Protein AF-A0A1S2NCS5-F1 (afdb_monomer_lite)

pLDDT: mean 89.39, std 10.87, range [39.94, 98.5]

Secondary structure (DSSP, 8-state):
---SEEEEEE--SSSEEEEEE-SS---TTTTHHHHS----SSEEEEEEESSSSTTTTSHHHHHHHHHHHHHHHT-SEEEEEEETHHHHHHHHHGGG-TTEEEEEEES--S-S--TT-HHHHHTT--S-S-S--THHHHHH--SEEEEEEETT-SSSHHHHHHHHHTTTT-TTEEEEEESS-S-GGGTS-HHHHHHHHHHHSS--HHHHGGGBPPHHHHHHHHHHHHHHHHHTT---S-------GGG---HHHHHHHHHHHHHTT-HHHHHHHHHHHHHTTGGG-HHHHHHHHHHHHHTT-HHHHHHHHHHHHHHSTT-HHHHHHHHHHHT-

Foldseek 3Di:
DPDFKDKDKDADQALEEEEEEEQAQDDPVVCVLVVVLCLDRHIYMYIHGNHRQLCPVPVVVVLVSVVVSCVVRVHQAYEQEYAASSLSVQLQCQLVDLRYAAYYYQLYDQFQLPPPAPSCVRNVPDNPPDGDGSVVSQLRHPHQYEYEAELQELNSLNVLQVVVVCPPVHPRYDYFYFPDYSPVCVQQNPSVQSNVCVVPVDGDCVSRVVGGDDVVSSLLSNLLNQLVCVLVPHHDPRDNDDDDLVRDLRLSSLQSVLSVCVVVVVLVSSLVSLVSSVVSPCLLPLVSLQVNLVSCVVVVVLVSSLVSLVSSCVSVPPPPVSVVVNVVSVVD

Structure (mmCIF, N/CA/C/O backbone):
data_AF-A0A1S2NCS5-F1
#
_entry.id   AF-A0A1S2NCS5-F1
#
loop_
_atom_site.group_PDB
_atom_site.id
_atom_site.type_symbol
_atom_site.label_atom_id
_atom_site.label_alt_id
_atom_site.label_comp_id
_atom_site.label_asym_id
_atom_site.label_entity_id
_atom_site.label_seq_id
_atom_site.pdbx_PDB_ins_code
_atom_site.Cartn_x
_atom_site.Cartn_y
_atom_site.Cartn_z
_atom_site.occupancy
_atom_site.B_iso_or_equiv
_atom_site.auth_seq_id
_atom_site.auth_comp_id
_atom_site.auth_asym_id
_atom_site.auth_atom_id
_atom_site.pdbx_PDB_model_num
ATOM 1 N N . MET A 1 1 ? -30.720 14.493 -0.458 1.00 55.84 1 MET A N 1
ATOM 2 C CA . MET A 1 1 ? -29.248 14.367 -0.346 1.00 55.84 1 MET A CA 1
ATOM 3 C C . MET A 1 1 ? -28.869 12.940 -0.695 1.00 55.84 1 MET A C 1
ATOM 5 O O . MET A 1 1 ? -29.539 12.039 -0.210 1.00 55.84 1 MET A O 1
ATOM 9 N N . LYS A 1 2 ? -27.869 12.719 -1.558 1.00 68.94 2 LYS A N 1
ATOM 10 C CA . LYS A 1 2 ? -27.320 11.368 -1.760 1.00 68.94 2 LYS A CA 1
ATOM 11 C C . LYS A 1 2 ? -26.534 10.983 -0.506 1.00 68.94 2 LYS A C 1
ATOM 13 O O . LYS A 1 2 ? -25.765 11.799 -0.008 1.00 68.94 2 LYS A O 1
ATOM 18 N N . THR A 1 3 ? -26.752 9.777 0.004 1.00 75.00 3 THR A N 1
ATOM 19 C CA . THR A 1 3 ? -26.003 9.244 1.143 1.00 75.00 3 THR A CA 1
ATOM 20 C C . THR A 1 3 ? -24.525 9.131 0.768 1.00 75.00 3 THR A C 1
ATOM 22 O O . THR A 1 3 ? -24.202 8.475 -0.219 1.00 75.00 3 THR A O 1
ATOM 25 N N . LYS A 1 4 ? -23.638 9.776 1.534 1.00 82.75 4 LYS A N 1
ATOM 26 C CA . LYS A 1 4 ? -22.186 9.753 1.283 1.00 82.75 4 LYS A CA 1
ATOM 27 C C . LYS A 1 4 ? -21.482 8.513 1.838 1.00 82.75 4 LYS A C 1
ATOM 29 O O . LYS A 1 4 ? -20.351 8.244 1.459 1.00 82.75 4 LYS A O 1
ATOM 34 N N . ILE A 1 5 ? -22.129 7.773 2.739 1.00 87.75 5 ILE A N 1
ATOM 35 C CA . ILE A 1 5 ? -21.548 6.614 3.422 1.00 87.75 5 ILE A CA 1
ATOM 36 C C . ILE A 1 5 ? -22.567 5.480 3.481 1.00 87.75 5 ILE A C 1
ATOM 38 O O . ILE A 1 5 ? -23.703 5.664 3.913 1.00 87.75 5 ILE A O 1
ATOM 42 N N . HIS A 1 6 ? -22.137 4.279 3.123 1.00 87.88 6 HIS A N 1
ATOM 43 C CA . HIS A 1 6 ? -22.823 3.049 3.480 1.00 87.88 6 HIS A CA 1
ATOM 44 C C . HIS A 1 6 ? -22.181 2.471 4.739 1.00 87.88 6 HIS A C 1
ATOM 46 O O . HIS A 1 6 ? -20.972 2.247 4.769 1.00 87.88 6 HIS A O 1
ATOM 52 N N . SER A 1 7 ? -22.981 2.206 5.769 1.00 88.75 7 SER A N 1
ATOM 53 C CA . SER A 1 7 ? -22.496 1.600 7.007 1.00 88.75 7 SER A CA 1
ATOM 54 C C . SER A 1 7 ? -23.308 0.372 7.404 1.00 88.75 7 SER A C 1
ATOM 56 O O . SER A 1 7 ? -24.463 0.201 7.005 1.00 88.75 7 SER A O 1
ATOM 58 N N . LEU A 1 8 ? -22.676 -0.520 8.164 1.00 90.56 8 LEU A N 1
ATOM 59 C CA . LEU A 1 8 ? -23.314 -1.700 8.737 1.00 90.56 8 LEU A CA 1
ATOM 60 C C . LEU A 1 8 ? -22.764 -1.941 10.142 1.00 90.56 8 LEU A C 1
ATOM 62 O O . LEU A 1 8 ? -21.624 -2.381 10.290 1.00 90.56 8 LEU A O 1
ATOM 66 N N . LEU A 1 9 ? -23.595 -1.688 11.152 1.00 93.06 9 LEU A N 1
ATOM 67 C CA . LEU A 1 9 ? -23.314 -2.033 12.543 1.00 93.06 9 LEU A CA 1
ATOM 68 C C . LEU A 1 9 ? -23.852 -3.436 12.854 1.00 93.06 9 LEU A C 1
ATOM 70 O O . LEU A 1 9 ? -24.989 -3.771 12.522 1.00 93.06 9 LEU A O 1
ATOM 74 N N . ARG A 1 10 ? -23.037 -4.252 13.518 1.00 92.56 10 ARG A N 1
ATOM 75 C CA . ARG A 1 10 ? -23.405 -5.543 14.101 1.00 92.56 10 ARG A CA 1
ATOM 76 C C . ARG A 1 10 ? -23.020 -5.538 15.579 1.00 92.56 10 ARG A C 1
ATOM 78 O O . ARG A 1 10 ? -21.849 -5.775 15.884 1.00 92.56 10 ARG A O 1
ATOM 85 N N . PRO A 1 11 ? -23.970 -5.240 16.475 1.00 93.12 11 PRO A N 1
ATOM 86 C CA . PRO A 1 11 ? -23.726 -5.283 17.908 1.00 93.12 11 PRO A CA 1
ATOM 87 C C . PRO A 1 11 ? -23.406 -6.702 18.385 1.00 93.12 11 PRO A C 1
ATOM 89 O O . PRO A 1 11 ? -23.889 -7.689 17.827 1.00 93.12 11 PRO A O 1
ATOM 92 N N . CYS A 1 12 ? -22.606 -6.786 19.436 1.00 92.56 12 CYS A N 1
ATOM 93 C CA . CYS A 1 12 ? -22.272 -7.994 20.176 1.00 92.56 12 CYS A CA 1
ATOM 94 C C . CYS A 1 12 ? -22.143 -7.613 21.657 1.00 92.56 12 CYS A C 1
ATOM 96 O O . CYS A 1 12 ? -21.760 -6.483 21.958 1.00 92.56 12 CYS A O 1
ATOM 98 N N . GLU A 1 13 ? -22.435 -8.538 22.572 1.00 92.88 13 GLU A N 1
ATOM 99 C CA . GLU A 1 13 ? -22.157 -8.363 24.003 1.00 92.88 13 GLU A CA 1
ATOM 100 C C . GLU A 1 13 ? -20.641 -8.434 24.243 1.00 92.88 13 GLU A C 1
ATOM 102 O O . GLU A 1 13 ? -20.078 -9.469 24.589 1.00 92.88 13 GLU A O 1
ATOM 107 N N . SER A 1 14 ? -19.961 -7.327 23.968 1.00 94.50 14 SER A N 1
ATOM 108 C CA . SER A 1 14 ? -18.521 -7.161 24.116 1.00 94.50 14 SER A CA 1
ATOM 109 C C . SER A 1 14 ? -18.219 -5.713 24.468 1.00 94.50 14 SER A C 1
ATOM 111 O O . SER A 1 14 ? -18.915 -4.800 24.029 1.00 94.50 14 SER A O 1
ATOM 113 N N . ASP A 1 15 ? -17.150 -5.498 25.230 1.00 97.00 15 ASP A N 1
ATOM 114 C CA . ASP A 1 15 ? -16.648 -4.165 25.552 1.00 97.00 15 ASP A CA 1
ATOM 115 C C . ASP A 1 15 ? -15.866 -3.522 24.395 1.00 97.00 15 ASP A C 1
ATOM 117 O O . ASP A 1 15 ? -15.360 -2.412 24.547 1.00 97.00 15 ASP A O 1
ATOM 121 N N . THR A 1 16 ? -15.739 -4.211 23.258 1.00 97.94 16 THR A N 1
ATOM 122 C CA . THR A 1 16 ? -14.907 -3.781 22.137 1.00 97.94 16 THR A CA 1
ATOM 123 C C . THR A 1 16 ? -15.731 -3.566 20.869 1.00 97.94 16 THR A C 1
ATOM 125 O O . THR A 1 16 ? -16.502 -4.435 20.450 1.00 97.94 16 THR A O 1
ATOM 128 N N . LEU A 1 17 ? -15.520 -2.420 20.221 1.00 97.88 17 LEU A N 1
ATOM 129 C CA . LEU A 1 17 ? -15.998 -2.103 18.880 1.00 97.88 17 LEU A CA 1
ATOM 130 C C . LEU A 1 17 ? -14.829 -2.180 17.894 1.00 97.88 17 LEU A C 1
ATOM 132 O O . LEU A 1 17 ? -13.810 -1.518 18.065 1.00 97.88 17 LEU A O 1
ATOM 136 N N . VAL A 1 18 ? -14.995 -2.963 16.832 1.00 97.12 18 VAL A N 1
ATOM 137 C CA . VAL A 1 18 ? -14.064 -3.016 15.704 1.00 97.12 18 VAL A CA 1
ATOM 138 C C . VAL A 1 18 ? -14.671 -2.260 14.530 1.00 97.12 18 VAL A C 1
ATOM 140 O O . VAL A 1 18 ? -15.694 -2.668 13.974 1.00 97.12 18 VAL A O 1
ATOM 143 N N . VAL A 1 19 ? -14.032 -1.161 14.144 1.00 96.75 19 VAL A N 1
ATOM 144 C CA . VAL A 1 19 ? -14.396 -0.361 12.976 1.00 96.75 19 VAL A CA 1
ATOM 145 C C . VAL A 1 19 ? -13.530 -0.785 11.800 1.00 96.75 19 VAL A C 1
ATOM 147 O O . VAL A 1 19 ? -12.306 -0.746 11.875 1.00 96.75 19 VAL A O 1
ATOM 150 N N . ILE A 1 20 ? -14.172 -1.174 10.703 1.00 94.62 20 ILE A N 1
ATOM 151 C CA . ILE A 1 20 ? -13.504 -1.583 9.471 1.00 94.62 20 ILE A CA 1
ATOM 152 C C . ILE A 1 20 ? -13.805 -0.556 8.384 1.00 94.62 20 ILE A C 1
ATOM 154 O O . ILE A 1 20 ? -14.965 -0.343 8.022 1.00 94.62 20 ILE A O 1
ATOM 158 N N . LEU A 1 21 ? -12.753 0.053 7.849 1.00 94.94 21 LEU A N 1
ATOM 159 C CA . LEU A 1 21 ? -12.819 1.063 6.800 1.00 94.94 21 LEU A CA 1
ATOM 160 C C . LEU A 1 21 ? -12.497 0.426 5.446 1.00 94.94 21 LEU A C 1
ATOM 162 O O . LEU A 1 21 ? -11.452 -0.206 5.262 1.00 94.94 21 LEU A O 1
ATOM 166 N N . ALA A 1 22 ? -13.415 0.568 4.492 1.00 91.81 22 ALA A N 1
ATOM 167 C CA . ALA A 1 22 ? -13.291 -0.030 3.170 1.00 91.81 22 ALA A CA 1
ATOM 168 C C . ALA A 1 22 ? -12.121 0.570 2.348 1.00 91.81 22 ALA A C 1
ATOM 170 O O . ALA A 1 22 ? -11.865 1.777 2.415 1.00 91.81 22 ALA A O 1
ATOM 171 N N . PRO A 1 23 ? -11.431 -0.246 1.526 1.00 87.50 23 PRO A N 1
ATOM 172 C CA . PRO A 1 23 ? -10.308 0.193 0.690 1.00 87.50 23 PRO A CA 1
ATOM 173 C C . PRO A 1 23 ? -10.733 0.947 -0.579 1.00 87.50 23 PRO A C 1
ATOM 175 O O . PRO A 1 23 ? -9.903 1.576 -1.226 1.00 87.50 23 PRO A O 1
ATOM 178 N N . MET A 1 24 ? -12.005 0.864 -0.965 1.00 83.19 24 MET A N 1
ATOM 179 C CA . MET A 1 24 ? -12.600 1.550 -2.116 1.00 83.19 24 MET A CA 1
ATOM 180 C C . MET A 1 24 ? -14.125 1.512 -1.991 1.00 83.19 24 MET A C 1
ATOM 182 O O . MET A 1 24 ? -14.642 0.718 -1.201 1.00 83.19 24 MET A O 1
ATOM 186 N N . ASN A 1 25 ? -14.838 2.304 -2.800 1.00 78.62 25 ASN A N 1
ATOM 187 C CA . ASN A 1 25 ? -16.284 2.146 -2.940 1.00 78.62 25 ASN A CA 1
ATOM 188 C C . ASN A 1 25 ? -16.596 0.768 -3.548 1.00 78.62 25 ASN A C 1
ATOM 190 O O . ASN A 1 25 ? -16.503 0.560 -4.759 1.00 78.62 25 ASN A O 1
ATOM 194 N N . LEU A 1 26 ? -16.951 -0.180 -2.684 1.00 74.06 26 LEU A N 1
ATOM 195 C CA . LEU A 1 26 ? -17.415 -1.501 -3.084 1.00 74.06 26 LEU A CA 1
ATOM 196 C C . LEU A 1 26 ? -18.948 -1.518 -3.114 1.00 74.06 26 LEU A C 1
ATOM 198 O O . LEU A 1 26 ? -19.583 -1.043 -2.167 1.00 74.06 26 LEU A O 1
ATOM 202 N N . PRO A 1 27 ? -19.582 -2.127 -4.133 1.00 70.00 27 PRO A N 1
ATOM 203 C CA . PRO A 1 27 ? -21.004 -2.435 -4.076 1.00 70.00 27 PRO A CA 1
ATOM 204 C C . PRO A 1 27 ? -21.337 -3.166 -2.773 1.00 70.00 27 PRO A C 1
ATOM 206 O O . PRO A 1 27 ? -20.584 -4.033 -2.329 1.00 70.00 27 PRO A O 1
ATOM 209 N N . ALA A 1 28 ? -22.496 -2.885 -2.172 1.00 60.59 28 ALA A N 1
ATOM 210 C CA . ALA A 1 28 ? -22.886 -3.514 -0.906 1.00 60.59 28 ALA A CA 1
ATOM 211 C C . ALA A 1 28 ? -22.876 -5.061 -0.961 1.00 60.59 28 ALA A C 1
ATOM 213 O O . ALA A 1 28 ? -22.678 -5.720 0.061 1.00 60.59 28 ALA A O 1
ATOM 214 N N . SER A 1 29 ? -23.065 -5.636 -2.155 1.00 63.84 29 SER A N 1
ATOM 215 C CA . SER A 1 29 ? -22.982 -7.071 -2.455 1.00 63.84 29 SER A CA 1
ATOM 216 C C . SER A 1 29 ? -21.557 -7.630 -2.551 1.00 63.84 29 SER A C 1
ATOM 218 O O . SER A 1 29 ? -21.406 -8.843 -2.469 1.00 63.84 29 SER A O 1
ATOM 220 N N . GLN A 1 30 ? -20.534 -6.780 -2.696 1.00 67.62 30 GLN A N 1
ATOM 221 C CA . GLN A 1 30 ? -19.100 -7.119 -2.754 1.00 67.62 30 GLN A CA 1
ATOM 222 C C . GLN A 1 30 ? -18.352 -6.845 -1.438 1.00 67.62 30 GLN A C 1
ATOM 224 O O . GLN A 1 30 ? -17.188 -7.201 -1.282 1.00 67.62 30 GLN A O 1
ATOM 229 N N . LEU A 1 31 ? -19.067 -6.362 -0.420 1.00 63.69 31 LEU A N 1
ATOM 230 C CA . LEU A 1 31 ? -18.620 -6.391 0.970 1.00 63.69 31 LEU A CA 1
ATOM 231 C C . LEU A 1 31 ? -18.605 -7.784 1.677 1.00 63.69 31 LEU A C 1
ATOM 233 O O . LEU A 1 31 ? -18.279 -7.782 2.862 1.00 63.69 31 LEU A O 1
ATOM 237 N N . PRO A 1 32 ? -18.926 -8.976 1.100 1.00 51.88 32 PRO A N 1
ATOM 238 C CA . PRO A 1 32 ? -18.958 -10.251 1.826 1.00 51.88 32 PRO A CA 1
ATOM 239 C C . PRO A 1 32 ? -17.672 -10.615 2.561 1.00 51.88 32 PRO A C 1
ATOM 241 O O . PRO A 1 32 ? -17.758 -11.129 3.673 1.00 51.88 32 PRO A O 1
ATOM 244 N N . HIS A 1 33 ? -16.505 -10.287 1.997 1.00 53.53 33 HIS A N 1
ATOM 245 C CA . HIS A 1 33 ? -15.210 -10.503 2.655 1.00 53.53 33 HIS A CA 1
ATOM 246 C C . HIS A 1 33 ? -15.084 -9.722 3.975 1.00 53.53 33 HIS A C 1
ATOM 248 O O . HIS A 1 33 ? -14.400 -10.176 4.883 1.00 53.53 33 HIS A O 1
ATOM 254 N N . TYR A 1 34 ? -15.823 -8.615 4.111 1.00 58.44 34 TYR A N 1
ATOM 255 C CA . TYR A 1 34 ? -15.960 -7.819 5.334 1.00 58.44 34 TYR A CA 1
ATOM 256 C C . TYR A 1 34 ? -17.240 -8.131 6.136 1.00 58.44 34 TYR A C 1
ATOM 258 O O . TYR A 1 34 ? -17.344 -7.788 7.313 1.00 58.44 34 TYR A O 1
ATOM 266 N N . ARG A 1 35 ? -18.240 -8.790 5.529 1.00 57.91 35 ARG A N 1
ATOM 267 C CA . ARG A 1 35 ? -19.469 -9.238 6.217 1.00 57.91 35 ARG A CA 1
ATOM 268 C C . ARG A 1 35 ? -19.269 -10.550 6.971 1.00 57.91 35 ARG A C 1
ATOM 270 O O . ARG A 1 35 ? -19.890 -10.725 8.017 1.00 57.91 35 ARG A O 1
ATOM 277 N N . ASN A 1 36 ? -18.464 -11.463 6.430 1.00 55.16 36 ASN A N 1
ATOM 278 C CA . ASN A 1 36 ? -18.263 -12.815 6.961 1.00 55.16 36 ASN A CA 1
ATOM 279 C C . ASN A 1 36 ? -16.884 -13.016 7.584 1.00 55.16 36 ASN A C 1
ATOM 281 O O . ASN A 1 36 ? -16.624 -14.080 8.129 1.00 55.16 36 ASN A O 1
ATOM 285 N N . SER A 1 37 ? -16.019 -12.002 7.556 1.00 55.47 37 SER A N 1
ATOM 286 C CA . SER A 1 37 ? -14.813 -12.000 8.367 1.00 55.47 37 SER A CA 1
ATOM 287 C C . SER A 1 37 ? -15.192 -12.129 9.841 1.00 55.47 37 SER A C 1
ATOM 289 O O . SER A 1 37 ? -15.793 -11.224 10.441 1.00 55.47 37 SER A O 1
ATOM 291 N N . GLU A 1 38 ? -14.874 -13.293 10.391 1.00 71.56 38 GLU A N 1
ATOM 292 C CA . GLU A 1 38 ? -15.193 -13.777 11.727 1.00 71.56 38 GLU A CA 1
ATOM 293 C C . GLU A 1 38 ? -14.431 -13.010 12.807 1.00 71.56 38 GLU A C 1
ATOM 295 O O . GLU A 1 38 ? -13.788 -13.617 13.649 1.00 71.56 38 GLU A O 1
ATOM 300 N N . VAL A 1 39 ? -14.447 -11.673 12.808 1.00 79.62 39 VAL A N 1
ATOM 301 C CA . VAL A 1 39 ? -14.036 -10.954 14.014 1.00 79.62 39 VAL A CA 1
ATOM 302 C C . VAL A 1 39 ? -15.002 -11.388 15.118 1.00 79.62 39 VAL A C 1
ATOM 304 O O . VAL A 1 39 ? -16.212 -11.132 15.007 1.00 79.62 39 VAL A O 1
ATOM 307 N N . ILE A 1 40 ? -14.475 -12.153 16.074 1.00 85.62 40 ILE A N 1
ATOM 308 C CA . ILE A 1 40 ? -15.219 -12.811 17.150 1.00 85.62 40 ILE A CA 1
ATOM 309 C C . ILE A 1 40 ? -15.187 -11.945 18.404 1.00 85.62 40 ILE A C 1
ATOM 311 O O . ILE A 1 40 ? -14.226 -11.216 18.636 1.00 85.62 40 ILE A O 1
ATOM 315 N N . ASN A 1 41 ? -16.226 -12.062 19.234 1.00 90.50 41 ASN A N 1
ATOM 316 C CA . ASN A 1 41 ? -16.301 -11.422 20.551 1.00 90.50 41 ASN A CA 1
ATOM 317 C C . ASN A 1 41 ? -16.112 -9.893 20.523 1.00 90.50 41 ASN A C 1
ATOM 319 O O . ASN A 1 41 ? -15.540 -9.323 21.448 1.00 90.50 41 ASN A O 1
ATOM 323 N N . ALA A 1 42 ? -16.584 -9.225 19.469 1.00 94.38 42 ALA A N 1
ATOM 324 C CA . ALA A 1 42 ? -16.576 -7.771 19.357 1.00 94.38 42 ALA A CA 1
ATOM 325 C C . ALA A 1 42 ? -17.786 -7.278 18.561 1.00 94.38 42 ALA A C 1
ATOM 327 O O . ALA A 1 42 ? -18.244 -7.940 17.621 1.00 94.38 42 ALA A O 1
ATOM 328 N N . SER A 1 43 ? -18.282 -6.095 18.921 1.00 95.94 43 SER A N 1
ATOM 329 C CA . SER A 1 43 ? -19.193 -5.338 18.064 1.00 95.94 43 SER A CA 1
ATOM 330 C C . SER A 1 43 ? -18.446 -4.883 16.813 1.00 95.94 43 SER A C 1
ATOM 332 O O . SER A 1 43 ? -17.238 -4.653 16.856 1.00 95.94 43 SER A O 1
ATOM 334 N N . LYS A 1 44 ? -19.137 -4.764 15.676 1.00 94.19 44 LYS A N 1
ATOM 335 C CA . LYS A 1 44 ? -18.488 -4.471 14.387 1.00 94.19 44 LYS A CA 1
ATOM 336 C C . LYS A 1 44 ? -19.196 -3.364 13.644 1.00 94.19 44 LYS A C 1
ATOM 338 O O . LYS A 1 44 ? -20.398 -3.465 13.426 1.00 94.19 44 LYS A O 1
ATOM 343 N N . LEU A 1 45 ? -18.449 -2.372 13.182 1.00 94.50 45 LEU A N 1
ATOM 344 C CA . LEU A 1 45 ? -18.947 -1.315 12.315 1.00 94.50 45 LEU A CA 1
ATOM 345 C C . LEU A 1 45 ? -18.154 -1.324 11.011 1.00 94.50 45 LEU A C 1
ATOM 347 O O . LEU A 1 45 ? -16.967 -1.025 10.995 1.00 94.50 45 LEU A O 1
ATOM 351 N N . LEU A 1 46 ? -18.814 -1.652 9.906 1.00 93.06 46 LEU A N 1
ATOM 352 C CA . LEU A 1 46 ? -18.244 -1.488 8.572 1.00 93.06 46 LEU A CA 1
ATOM 353 C C . LEU A 1 46 ? -18.647 -0.122 8.023 1.00 93.06 46 LEU A C 1
ATOM 355 O O . LEU A 1 46 ? -19.835 0.202 8.031 1.00 93.06 46 LEU A O 1
ATOM 359 N N . ILE A 1 47 ? -17.681 0.636 7.512 1.00 93.75 47 ILE A N 1
ATOM 360 C CA . ILE A 1 47 ? -17.890 1.943 6.884 1.00 93.75 47 ILE A CA 1
ATOM 361 C C . ILE A 1 47 ? -17.320 1.899 5.464 1.00 93.75 47 ILE A C 1
ATOM 363 O O . ILE A 1 47 ? -16.153 1.570 5.251 1.00 93.75 47 ILE A O 1
ATOM 367 N N . ASN A 1 48 ? -18.160 2.231 4.488 1.00 92.31 48 ASN A N 1
ATOM 368 C CA . ASN A 1 48 ? -17.828 2.244 3.070 1.00 92.31 48 ASN A CA 1
ATOM 369 C C . ASN A 1 48 ? -18.256 3.587 2.454 1.00 92.31 48 ASN A C 1
ATOM 371 O O . ASN A 1 48 ? -19.462 3.848 2.366 1.00 92.31 48 ASN A O 1
ATOM 375 N N . PRO A 1 49 ? -17.316 4.457 2.056 1.00 90.56 49 PRO A N 1
ATOM 376 C CA . PRO A 1 49 ? -17.656 5.751 1.486 1.00 90.56 49 PRO A CA 1
ATOM 377 C C . PRO A 1 49 ? -18.222 5.580 0.070 1.00 90.56 49 PRO A C 1
ATOM 379 O O . PRO A 1 49 ? -17.837 4.685 -0.682 1.00 90.56 49 PRO A O 1
ATOM 382 N N . ALA A 1 50 ? -19.147 6.457 -0.313 1.00 87.50 50 ALA A N 1
ATOM 383 C CA . ALA A 1 50 ? -19.748 6.460 -1.646 1.00 87.50 50 ALA A CA 1
ATOM 384 C C . ALA A 1 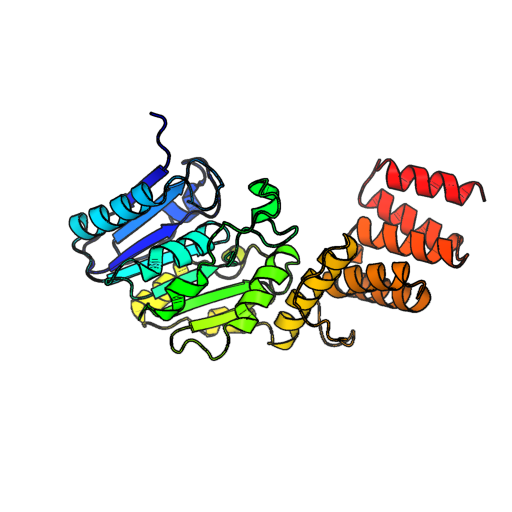50 ? -18.760 6.926 -2.730 1.00 87.50 50 ALA A C 1
ATOM 386 O O . ALA A 1 50 ? -18.928 6.598 -3.905 1.00 87.50 50 ALA A O 1
ATOM 387 N N . ASN A 1 51 ? -17.724 7.669 -2.338 1.00 85.38 51 ASN A N 1
ATOM 388 C CA . ASN A 1 51 ? -16.688 8.188 -3.217 1.00 85.38 51 ASN A CA 1
ATOM 389 C C . ASN A 1 51 ? -15.325 7.626 -2.801 1.00 85.38 51 ASN A C 1
ATOM 391 O O . ASN A 1 51 ? -15.059 7.406 -1.622 1.00 85.38 51 ASN A O 1
ATOM 395 N N . SER A 1 52 ? -14.438 7.422 -3.771 1.00 84.25 52 SER A N 1
ATOM 396 C CA . SER A 1 52 ? -13.074 6.944 -3.518 1.00 84.25 52 SER A CA 1
ATOM 397 C C . SER A 1 52 ? -12.101 8.115 -3.333 1.00 84.25 52 SER A C 1
ATOM 399 O O . SER A 1 52 ? -11.113 8.240 -4.050 1.00 84.25 52 SER A O 1
ATOM 401 N N . ASN A 1 53 ? -12.428 9.012 -2.407 1.00 86.94 53 ASN A N 1
ATOM 402 C CA . ASN A 1 53 ? -11.696 10.248 -2.117 1.00 86.94 53 ASN A CA 1
ATOM 403 C C . ASN A 1 53 ? -11.048 10.227 -0.724 1.00 86.94 53 ASN A C 1
ATOM 405 O O . ASN A 1 53 ? -10.897 11.276 -0.101 1.00 86.94 53 ASN A O 1
ATOM 409 N N . PHE A 1 54 ? -10.716 9.036 -0.216 1.00 90.00 54 PHE A N 1
ATOM 410 C CA . PHE A 1 54 ? -10.003 8.884 1.052 1.00 90.00 54 PHE A CA 1
ATOM 411 C C . PHE A 1 54 ? -10.739 9.505 2.247 1.00 90.00 54 PHE A C 1
ATOM 413 O O . PHE A 1 54 ? -10.117 10.031 3.159 1.00 90.00 54 PHE A O 1
ATOM 420 N N . TYR A 1 55 ? -12.073 9.395 2.258 1.00 91.50 55 TYR A N 1
ATOM 421 C CA . TYR A 1 55 ? -12.957 9.859 3.336 1.00 91.50 55 TYR A CA 1
ATOM 422 C C . TYR A 1 55 ? -13.014 11.385 3.539 1.00 91.50 55 TYR A C 1
ATOM 424 O O . TYR A 1 55 ? -13.720 11.848 4.435 1.00 91.50 55 TYR A O 1
ATOM 432 N N . LEU A 1 56 ? -12.340 12.178 2.698 1.00 88.75 56 LEU A N 1
ATOM 433 C CA . LEU A 1 56 ? -12.199 13.623 2.906 1.00 88.75 56 LEU A CA 1
ATOM 434 C C . LEU A 1 56 ? -13.523 14.403 2.847 1.00 88.75 56 LEU A C 1
ATOM 436 O O . LEU A 1 56 ? -13.678 15.404 3.540 1.00 88.75 56 LEU A O 1
ATOM 440 N N . ASP A 1 57 ? -14.494 13.978 2.033 1.00 89.25 57 ASP A N 1
ATOM 441 C CA . ASP A 1 57 ? -15.802 14.656 1.918 1.00 89.25 57 ASP A CA 1
ATOM 442 C C . ASP A 1 57 ? -16.856 14.146 2.913 1.00 89.25 57 ASP A C 1
ATOM 444 O O . ASP A 1 57 ? -18.000 14.629 2.897 1.00 89.25 57 ASP A O 1
ATOM 448 N N . CYS A 1 58 ? -16.491 13.167 3.744 1.00 91.69 58 CYS A N 1
ATOM 449 C CA . CYS A 1 58 ? -17.397 12.488 4.660 1.00 91.69 58 CYS A CA 1
ATOM 450 C C . CYS A 1 58 ? -16.818 12.302 6.074 1.00 91.69 58 CYS A C 1
ATOM 452 O O . CYS A 1 58 ? -17.303 11.459 6.827 1.00 91.69 58 CYS A O 1
ATOM 454 N N . GLU A 1 59 ? -15.778 13.056 6.446 1.00 93.19 59 GLU A N 1
ATOM 455 C CA . GLU A 1 59 ? -15.127 12.938 7.757 1.00 93.19 59 GLU A CA 1
ATOM 456 C C . GLU A 1 59 ? -16.105 13.069 8.929 1.00 93.19 59 GLU A C 1
ATOM 458 O O . GLU A 1 59 ? -16.078 12.254 9.850 1.00 93.19 59 GLU A O 1
ATOM 463 N N . ALA A 1 60 ? -16.953 14.101 8.914 1.00 94.44 60 ALA A N 1
ATOM 464 C CA . ALA A 1 60 ? -17.881 14.374 10.008 1.00 94.44 60 ALA A CA 1
ATOM 465 C C . ALA A 1 60 ? -18.896 13.234 10.164 1.00 94.44 60 ALA A C 1
ATOM 467 O O . ALA A 1 60 ? -19.168 12.785 11.274 1.00 94.44 60 ALA A O 1
ATOM 468 N N . GLU A 1 61 ? -19.407 12.723 9.044 1.00 95.62 61 GLU A N 1
ATOM 469 C CA . GLU A 1 61 ? -20.341 11.606 9.019 1.00 95.62 61 GLU A CA 1
ATOM 470 C C . GLU A 1 61 ? -19.687 10.296 9.500 1.00 95.62 61 GLU A C 1
ATOM 472 O O . GLU A 1 61 ? -20.335 9.519 10.201 1.00 95.62 61 GLU A O 1
ATOM 477 N N . VAL A 1 62 ? -18.406 10.048 9.181 1.00 96.00 62 VAL A N 1
ATOM 478 C CA . VAL A 1 62 ? -17.657 8.899 9.729 1.00 96.00 62 VAL A CA 1
ATOM 479 C C . VAL A 1 62 ? -17.503 9.024 11.243 1.00 96.00 62 VAL A C 1
ATOM 481 O O . VAL A 1 62 ? -17.771 8.055 11.954 1.00 96.00 62 VAL A O 1
ATOM 484 N N . LYS A 1 63 ? -17.107 10.203 11.743 1.00 97.38 63 LYS A N 1
ATOM 485 C CA . LYS A 1 63 ? -16.912 10.431 13.183 1.00 97.38 63 LYS A CA 1
ATOM 486 C C . LYS A 1 63 ? -18.204 10.197 13.957 1.00 97.38 63 LYS A C 1
ATOM 488 O O . LYS A 1 63 ? -18.214 9.417 14.905 1.00 97.38 63 LYS A O 1
ATOM 493 N N . GLU A 1 64 ? -19.302 10.778 13.480 1.00 97.50 64 GLU A N 1
ATOM 494 C CA . GLU A 1 64 ? -20.625 10.611 14.082 1.00 97.50 64 GLU A CA 1
ATOM 495 C C . GLU A 1 64 ? -21.070 9.141 14.106 1.00 97.50 64 GLU A C 1
ATOM 497 O O . GLU A 1 64 ? -21.603 8.664 15.109 1.00 97.50 64 GLU A O 1
ATOM 502 N N . LEU A 1 65 ? -20.812 8.387 13.031 1.00 97.69 65 LEU A N 1
ATOM 503 C CA . LEU A 1 65 ? -21.122 6.957 12.975 1.00 97.69 65 LEU A CA 1
ATOM 504 C C . LEU A 1 65 ? -20.331 6.143 14.003 1.00 97.69 65 LEU A C 1
ATOM 506 O O . LEU A 1 65 ? -20.901 5.234 14.612 1.00 97.69 65 LEU A O 1
ATOM 510 N N . ILE A 1 66 ? -19.044 6.444 14.197 1.00 98.38 66 ILE A N 1
ATOM 511 C CA . ILE A 1 66 ? -18.208 5.771 15.200 1.00 98.38 66 ILE A CA 1
ATOM 512 C C . ILE A 1 66 ? -18.709 6.122 16.607 1.00 98.38 66 ILE A C 1
ATOM 514 O O . ILE A 1 66 ? -19.015 5.205 17.369 1.00 98.38 66 ILE A O 1
ATOM 518 N N . SER A 1 67 ? -18.900 7.409 16.920 1.00 98.44 67 SER A N 1
ATOM 519 C CA . SER A 1 67 ? -19.416 7.874 18.218 1.00 98.44 67 SER A CA 1
ATOM 520 C C . SER A 1 67 ? -20.773 7.258 18.558 1.00 98.44 67 SER A C 1
ATOM 522 O O . SER A 1 67 ? -20.948 6.667 19.624 1.00 98.44 67 SER A O 1
ATOM 524 N N . SER A 1 68 ? -21.730 7.318 17.629 1.00 98.12 68 SER A N 1
ATOM 525 C CA . SER A 1 68 ? -23.051 6.710 17.809 1.00 98.12 68 SER A CA 1
ATOM 526 C C . SER A 1 68 ? -22.959 5.194 18.014 1.00 98.12 68 SER A C 1
ATOM 528 O O . SER A 1 68 ? -23.687 4.629 18.830 1.00 98.12 68 SER A O 1
ATOM 530 N N . SER A 1 69 ? -22.046 4.517 17.314 1.00 98.12 69 SER A N 1
ATOM 531 C CA . SER A 1 69 ? -21.856 3.070 17.462 1.00 98.12 69 SER A CA 1
ATOM 532 C C . SER A 1 69 ? -21.230 2.694 18.804 1.00 98.12 69 SER A C 1
ATOM 534 O O . SER A 1 69 ? -21.637 1.686 19.382 1.00 98.12 69 SER A O 1
ATOM 536 N N . LEU A 1 70 ? -20.297 3.492 19.332 1.00 98.44 70 LEU A N 1
ATOM 537 C CA . LEU A 1 70 ? -19.754 3.312 20.684 1.00 98.44 70 LEU A CA 1
ATOM 538 C C . LEU A 1 70 ? -20.870 3.400 21.733 1.00 98.44 70 LEU A C 1
ATOM 540 O O . LEU A 1 70 ? -20.992 2.507 22.569 1.00 98.44 70 LEU A O 1
ATOM 544 N N . VAL A 1 71 ? -21.756 4.396 21.622 1.00 97.94 71 VAL A N 1
ATOM 545 C CA . VAL A 1 71 ? -22.914 4.551 22.522 1.00 97.94 71 VAL A CA 1
ATOM 546 C C . VAL A 1 71 ? -23.869 3.359 22.424 1.00 97.94 71 VAL A C 1
ATOM 548 O O . VAL A 1 71 ? -24.244 2.785 23.445 1.00 97.94 71 VAL A O 1
ATOM 551 N N . VAL A 1 72 ? -24.250 2.955 21.207 1.00 97.69 72 VAL A N 1
ATOM 552 C CA . VAL A 1 72 ? -25.188 1.839 20.978 1.00 97.69 72 VAL A CA 1
ATOM 553 C C . VAL A 1 72 ? -24.636 0.511 21.496 1.00 97.69 72 VAL A C 1
ATOM 555 O O . VAL A 1 72 ? -25.388 -0.305 22.023 1.00 97.69 72 VAL A O 1
ATOM 558 N N . THR A 1 73 ? -23.335 0.280 21.331 1.00 97.69 73 THR A N 1
ATOM 559 C CA . THR A 1 73 ? -22.685 -0.984 21.711 1.00 97.69 73 THR A CA 1
ATOM 560 C C . THR A 1 73 ? -22.175 -0.986 23.146 1.00 97.69 73 THR A C 1
ATOM 562 O O . THR A 1 73 ? -21.816 -2.045 23.648 1.00 97.69 73 THR A O 1
ATOM 565 N N . GLN A 1 74 ? -22.144 0.180 23.802 1.00 97.94 74 GLN A N 1
ATOM 566 C CA . GLN A 1 74 ? -21.509 0.393 25.106 1.00 97.94 74 GLN A CA 1
ATOM 567 C C . GLN A 1 74 ? -20.038 -0.058 25.140 1.00 97.94 74 GLN A C 1
ATOM 569 O O . GLN A 1 74 ? -19.503 -0.393 26.202 1.00 97.94 74 GLN A O 1
ATOM 574 N N . ALA A 1 75 ? -19.385 -0.083 23.976 1.00 98.12 75 ALA A N 1
ATOM 575 C CA . ALA A 1 75 ? -17.989 -0.458 23.866 1.00 98.12 75 ALA A CA 1
ATOM 576 C C . ALA A 1 75 ? -17.110 0.589 24.561 1.00 98.12 75 ALA A C 1
ATOM 578 O O . ALA A 1 75 ? -17.297 1.792 24.403 1.00 98.12 75 ALA A O 1
ATOM 579 N N . LYS A 1 76 ? -16.138 0.105 25.330 1.00 98.12 76 LYS A N 1
ATOM 580 C CA . LYS A 1 76 ? -15.129 0.897 26.046 1.00 98.12 76 LYS A CA 1
ATOM 581 C C . LYS A 1 76 ? -13.780 0.894 25.334 1.00 98.12 76 LYS A C 1
ATOM 583 O O . LYS A 1 76 ? -12.878 1.625 25.722 1.00 98.12 76 LYS A O 1
ATOM 588 N N . ARG A 1 77 ? -13.627 0.009 24.349 1.00 98.25 77 ARG A N 1
ATOM 589 C CA . ARG A 1 77 ? -12.418 -0.185 23.558 1.00 98.25 77 ARG A CA 1
ATOM 590 C C . ARG A 1 77 ? -12.773 -0.086 22.087 1.00 98.25 77 ARG A C 1
ATOM 592 O O . ARG A 1 77 ? -13.764 -0.667 21.641 1.00 98.25 77 ARG A O 1
ATOM 599 N N . LEU A 1 78 ? -11.929 0.593 21.333 1.00 98.50 78 LEU A N 1
ATOM 600 C CA . LEU A 1 78 ? -12.079 0.792 19.905 1.00 98.50 78 LEU A CA 1
ATOM 601 C C . LEU A 1 78 ? -10.835 0.275 19.182 1.00 98.50 78 LEU A C 1
ATOM 603 O O . LEU A 1 78 ? -9.705 0.628 19.511 1.00 98.50 78 LEU A O 1
ATOM 607 N N . ILE A 1 79 ? -11.050 -0.580 18.189 1.00 98.12 79 ILE A N 1
ATOM 608 C CA . ILE A 1 79 ? -10.021 -0.974 17.228 1.00 98.12 79 ILE A CA 1
ATOM 609 C C . ILE A 1 79 ? -10.463 -0.458 15.869 1.00 98.12 79 ILE A C 1
ATOM 611 O O . ILE A 1 79 ? -11.569 -0.777 15.432 1.00 98.12 79 ILE A O 1
ATOM 615 N N . ILE A 1 80 ? -9.611 0.305 15.187 1.00 98.06 80 ILE A N 1
ATOM 616 C CA . ILE A 1 80 ? -9.893 0.764 13.822 1.00 98.06 80 ILE A CA 1
ATOM 617 C C . ILE A 1 80 ? -8.924 0.098 12.860 1.00 98.06 80 ILE A C 1
ATOM 619 O O . ILE A 1 80 ? -7.715 0.065 13.090 1.00 98.06 80 ILE A O 1
ATOM 623 N N . CYS A 1 81 ? -9.448 -0.452 11.772 1.00 96.81 81 CYS A N 1
ATOM 624 C CA . CYS A 1 81 ? -8.624 -1.121 10.788 1.00 96.81 81 CYS A CA 1
ATOM 625 C C . CYS A 1 81 ? -9.078 -0.891 9.350 1.00 96.81 81 CYS A C 1
ATOM 627 O O . CYS A 1 81 ? -10.245 -0.618 9.067 1.00 96.81 81 CYS A O 1
ATOM 629 N N . GLY A 1 82 ? -8.137 -1.024 8.420 1.00 94.81 82 GLY A N 1
ATOM 630 C CA . GLY A 1 82 ? -8.418 -0.889 7.001 1.00 94.81 82 GLY A CA 1
ATOM 631 C C . GLY A 1 82 ? -7.209 -1.181 6.123 1.00 94.81 82 GLY A C 1
ATOM 632 O O . GLY A 1 82 ? -6.099 -1.426 6.593 1.00 94.81 82 GLY A O 1
ATOM 633 N N . SER A 1 83 ? -7.441 -1.169 4.813 1.00 93.00 83 SER A N 1
ATOM 634 C CA . SER A 1 83 ? -6.404 -1.372 3.801 1.00 93.00 83 SER A CA 1
ATOM 635 C C . SER A 1 83 ? -6.457 -0.269 2.755 1.00 93.00 83 SER A C 1
ATOM 637 O O . SER A 1 83 ? -7.544 0.226 2.458 1.00 93.00 83 SER A O 1
ATOM 639 N N . SER A 1 84 ? -5.311 0.128 2.203 1.00 92.81 84 SER A N 1
ATOM 640 C CA . SER A 1 84 ? -5.207 1.164 1.177 1.00 92.81 84 SER A CA 1
ATOM 641 C C . SER A 1 84 ? -5.885 2.461 1.644 1.00 92.81 84 SER A C 1
ATOM 643 O O . SER A 1 84 ? -5.558 2.986 2.711 1.00 92.81 84 SER A O 1
ATOM 645 N N . MET A 1 85 ? -6.909 2.932 0.929 1.00 93.31 85 MET A N 1
ATOM 646 C CA . MET A 1 85 ? -7.774 4.041 1.348 1.00 93.31 85 MET A CA 1
ATOM 647 C C . MET A 1 85 ? -8.367 3.860 2.756 1.00 93.31 85 MET A C 1
ATOM 649 O O . MET A 1 85 ? -8.428 4.807 3.534 1.00 93.31 85 MET A O 1
ATOM 653 N N . GLY A 1 86 ? -8.792 2.647 3.110 1.00 94.75 86 GLY A N 1
ATOM 654 C CA . GLY A 1 86 ? -9.295 2.326 4.445 1.00 94.75 86 GLY A CA 1
ATOM 655 C C . GLY A 1 86 ? -8.200 2.358 5.509 1.00 94.75 86 GLY A C 1
ATOM 656 O O . GLY A 1 86 ? -8.469 2.723 6.647 1.00 94.75 86 GLY A O 1
ATOM 657 N N . GLY A 1 87 ? -6.962 2.025 5.133 1.00 95.50 87 GLY A N 1
ATOM 658 C CA . GLY A 1 87 ? -5.792 2.167 6.000 1.00 95.50 87 GLY A CA 1
ATOM 659 C C . GLY A 1 87 ? -5.495 3.638 6.293 1.00 95.50 87 GLY A C 1
ATOM 660 O O . GLY A 1 87 ? -5.281 3.991 7.447 1.00 95.50 87 GLY A O 1
ATOM 661 N N . TYR A 1 88 ? -5.576 4.507 5.276 1.00 95.38 88 TYR A N 1
ATOM 662 C CA . TYR A 1 88 ? -5.526 5.965 5.467 1.00 95.38 88 TYR A CA 1
ATOM 663 C C . TYR A 1 88 ? -6.628 6.431 6.425 1.00 95.38 88 TYR A C 1
ATOM 665 O O . TYR A 1 88 ? -6.344 7.120 7.398 1.00 95.38 88 TYR A O 1
ATOM 673 N N . GLY A 1 89 ? -7.871 5.987 6.211 1.00 95.88 89 GLY A N 1
ATOM 674 C CA . GLY A 1 89 ? -8.980 6.306 7.109 1.00 95.88 89 GLY A CA 1
ATOM 675 C C . GLY A 1 89 ? -8.730 5.842 8.551 1.00 95.88 89 GLY A C 1
ATOM 676 O O . GLY A 1 89 ? -9.057 6.562 9.489 1.00 95.88 89 GLY A O 1
ATOM 677 N N . ALA A 1 90 ? -8.125 4.668 8.753 1.00 97.06 90 ALA A N 1
ATOM 678 C CA . ALA A 1 90 ? -7.830 4.167 10.093 1.00 97.06 90 ALA A CA 1
ATOM 679 C C . ALA A 1 90 ? -6.820 5.064 10.823 1.00 97.06 90 ALA A C 1
ATOM 681 O O . ALA A 1 90 ? -7.027 5.377 11.994 1.00 97.06 90 ALA A O 1
ATOM 682 N N . LEU A 1 91 ? -5.788 5.539 10.116 1.00 96.38 91 LEU A N 1
ATOM 683 C CA . LEU A 1 91 ? -4.829 6.510 10.653 1.00 96.38 91 LEU A CA 1
ATOM 684 C C . LEU A 1 91 ? -5.450 7.897 10.861 1.00 96.38 91 LEU A C 1
ATOM 686 O O . LEU A 1 91 ? -5.108 8.576 11.821 1.00 96.38 91 LEU A O 1
ATOM 690 N N . LEU A 1 92 ? -6.380 8.302 9.994 1.00 95.69 92 LEU A N 1
ATOM 691 C CA . LEU A 1 92 ? -7.076 9.581 10.088 1.00 95.69 92 LEU A CA 1
ATOM 692 C C . LEU A 1 92 ? -8.003 9.634 11.307 1.00 95.69 92 LEU A C 1
ATOM 694 O O . LEU A 1 92 ? -7.953 10.586 12.080 1.00 95.69 92 LEU A O 1
ATOM 698 N N . PHE A 1 93 ? -8.870 8.634 11.476 1.00 96.88 93 PHE A N 1
ATOM 699 C CA . PHE A 1 93 ? -9.919 8.653 12.499 1.00 96.88 93 PHE A CA 1
ATOM 700 C C . PHE A 1 93 ? -9.461 8.088 13.840 1.00 96.88 93 PHE A C 1
ATOM 702 O O . PHE A 1 93 ? -9.919 8.567 14.870 1.00 96.88 93 PHE A O 1
ATOM 709 N N . GLY A 1 94 ? -8.555 7.109 13.842 1.00 96.88 94 GLY A N 1
ATOM 710 C CA . GLY A 1 94 ? -8.080 6.416 15.040 1.00 96.88 94 GLY A CA 1
ATOM 711 C C . GLY A 1 94 ? -7.689 7.329 16.200 1.00 96.88 94 GLY A C 1
ATOM 712 O O . GLY A 1 94 ? -8.290 7.229 17.271 1.00 96.88 94 GLY A O 1
ATOM 713 N N . PRO A 1 95 ? -6.743 8.259 15.991 1.00 95.94 95 PRO A N 1
ATOM 714 C CA . PRO A 1 95 ? -6.282 9.173 17.033 1.00 95.94 95 PRO A CA 1
ATOM 715 C C . PRO A 1 95 ? -7.339 10.124 17.607 1.00 95.94 95 PRO A C 1
ATOM 717 O O . PRO A 1 95 ? -7.068 10.790 18.599 1.00 95.94 95 PRO A O 1
ATOM 720 N N . GLN A 1 96 ? -8.519 10.228 16.988 1.00 96.00 96 GLN A N 1
ATOM 721 C CA . GLN A 1 96 ? -9.561 11.183 17.378 1.00 96.00 96 GLN A CA 1
ATOM 722 C C . GLN A 1 96 ? -10.514 10.644 18.456 1.00 96.00 96 GLN A C 1
ATOM 724 O O . GLN A 1 96 ? -11.402 11.373 18.892 1.00 96.00 96 GLN A O 1
ATOM 729 N N . PHE A 1 97 ? -10.350 9.386 18.871 1.00 97.31 97 PHE A N 1
ATOM 730 C CA . PHE A 1 97 ? -11.183 8.734 19.882 1.00 97.31 97 PHE A CA 1
ATOM 731 C C . PHE A 1 97 ? -10.310 8.240 21.033 1.00 97.31 97 PHE A C 1
ATOM 733 O O . PHE A 1 97 ? -9.336 7.519 20.813 1.00 97.31 97 PHE A O 1
ATOM 740 N N . GLU A 1 98 ? -10.676 8.603 22.262 1.00 97.19 98 GLU A N 1
ATOM 741 C CA . GLU A 1 98 ? -9.958 8.186 23.474 1.00 97.19 98 GLU A CA 1
ATOM 742 C C . GLU A 1 98 ? -10.098 6.679 23.733 1.00 97.19 98 GLU A C 1
ATOM 744 O O . GLU A 1 98 ? -9.228 6.063 24.344 1.00 97.19 98 GLU A O 1
ATOM 749 N N . GLU A 1 99 ? -11.172 6.063 23.233 1.00 98.06 99 GLU A N 1
ATOM 750 C CA . GLU A 1 99 ? -11.419 4.626 23.326 1.00 98.06 99 GLU A CA 1
ATOM 751 C C . GLU A 1 99 ? -10.490 3.804 22.425 1.00 98.06 99 GLU A C 1
ATOM 753 O O . GLU A 1 99 ? -10.441 2.577 22.564 1.00 98.06 99 GLU A O 1
ATOM 758 N N . THR A 1 100 ? -9.782 4.433 21.476 1.00 98.19 100 THR A N 1
ATOM 759 C CA . THR A 1 100 ? -8.907 3.729 20.533 1.00 98.19 100 THR A CA 1
ATOM 760 C C . THR A 1 100 ? -7.758 3.061 21.273 1.00 98.19 100 THR A C 1
ATOM 762 O O . THR A 1 100 ? -6.860 3.717 21.792 1.00 98.19 100 THR A O 1
ATOM 765 N N . VAL A 1 101 ? -7.756 1.727 21.260 1.00 97.88 101 VAL A N 1
ATOM 766 C CA . VAL A 1 101 ? -6.687 0.910 21.845 1.00 97.88 101 VAL A CA 1
ATOM 767 C C . VAL A 1 101 ? -5.712 0.385 20.798 1.00 97.88 101 VAL A C 1
ATOM 769 O O . VAL A 1 101 ? -4.558 0.143 21.131 1.00 97.88 101 VAL A O 1
ATOM 772 N N . ALA A 1 102 ? -6.152 0.204 19.546 1.00 98.19 102 ALA A N 1
ATOM 773 C CA . ALA A 1 102 ? -5.282 -0.272 18.475 1.00 98.19 102 ALA A CA 1
ATOM 774 C C . ALA A 1 102 ? -5.728 0.166 17.073 1.00 98.19 102 ALA A C 1
ATOM 776 O O . ALA A 1 102 ? -6.925 0.236 16.775 1.00 98.19 102 ALA A O 1
ATOM 777 N N . LEU A 1 103 ? -4.749 0.375 16.194 1.00 97.88 103 LEU A N 1
ATOM 778 C CA . LEU A 1 103 ? -4.908 0.704 14.781 1.00 97.88 103 LEU A CA 1
ATOM 779 C C . LEU A 1 103 ? -4.202 -0.332 13.909 1.00 97.88 103 LEU A C 1
ATOM 781 O O . LEU A 1 103 ? -3.046 -0.667 14.148 1.00 97.88 103 LEU A O 1
ATOM 785 N N . PHE A 1 104 ? -4.884 -0.816 12.871 1.00 97.62 104 PHE A N 1
ATOM 786 C CA . PHE A 1 104 ? -4.310 -1.750 11.899 1.00 97.62 104 PHE A CA 1
ATOM 787 C C . PHE A 1 104 ? -4.462 -1.201 10.487 1.00 97.62 104 PHE A C 1
ATOM 789 O O . PHE A 1 104 ? -5.566 -1.182 9.935 1.00 97.62 104 PHE A O 1
ATOM 796 N N . SER A 1 105 ? -3.345 -0.819 9.878 1.00 96.81 105 SER A N 1
ATOM 797 C CA . SER A 1 105 ? -3.345 -0.184 8.563 1.00 96.81 105 SER A CA 1
ATOM 798 C C . SER A 1 105 ? -2.481 -0.953 7.579 1.00 96.81 105 SER A C 1
ATOM 800 O O . SER A 1 105 ? -1.259 -1.007 7.699 1.00 96.81 105 SER A O 1
ATOM 802 N N . TYR A 1 106 ? -3.130 -1.543 6.578 1.00 96.12 106 TYR A N 1
ATOM 803 C CA . TYR A 1 106 ? -2.468 -2.237 5.474 1.00 96.12 106 TYR A CA 1
ATOM 804 C C . TYR A 1 106 ? -2.241 -1.286 4.309 1.00 96.12 106 TYR A C 1
ATOM 806 O O . TYR A 1 106 ? -3.211 -0.736 3.794 1.00 96.12 106 TYR A O 1
ATOM 814 N N . ALA A 1 107 ? -0.994 -1.135 3.870 1.00 94.81 107 ALA A N 1
ATOM 815 C CA . ALA A 1 107 ? -0.593 -0.256 2.774 1.00 94.81 107 ALA A CA 1
ATOM 816 C C . ALA A 1 107 ? -1.297 1.122 2.815 1.00 94.81 107 ALA A C 1
ATOM 818 O O . ALA A 1 107 ? -1.905 1.525 1.819 1.00 94.81 107 ALA A O 1
ATOM 819 N N . PRO A 1 108 ? -1.336 1.817 3.975 1.00 94.81 108 PRO A N 1
ATOM 820 C CA . PRO A 1 108 ? -2.008 3.103 4.055 1.00 94.81 108 PRO A CA 1
ATOM 821 C C . PRO A 1 108 ? -1.258 4.136 3.220 1.00 94.81 108 PRO A C 1
ATOM 823 O O . PRO A 1 108 ? -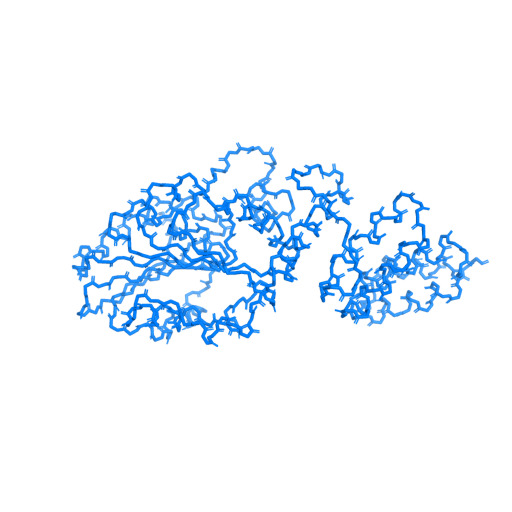0.030 4.135 3.177 1.00 94.81 108 PRO A O 1
ATOM 826 N N . ALA A 1 109 ? -2.001 5.072 2.636 1.00 92.50 109 ALA A N 1
ATOM 827 C CA . ALA A 1 109 ? -1.402 6.357 2.311 1.00 92.50 109 ALA A CA 1
ATOM 828 C C . ALA A 1 109 ? -1.116 7.107 3.623 1.00 92.50 109 ALA A C 1
ATOM 830 O O . ALA A 1 109 ? -1.953 7.083 4.525 1.00 92.50 109 ALA A O 1
ATOM 831 N N . PHE A 1 110 ? 0.029 7.778 3.740 1.00 91.19 110 PHE A N 1
ATOM 832 C CA . PHE A 1 110 ? 0.260 8.762 4.815 1.00 91.19 110 PHE A CA 1
ATOM 833 C C . PHE A 1 110 ? -0.082 10.173 4.344 1.00 91.19 110 PHE A C 1
ATOM 835 O O . PHE A 1 110 ? -0.631 10.992 5.082 1.00 91.19 110 PHE A O 1
ATOM 842 N N . ARG A 1 111 ? 0.193 10.422 3.064 1.00 89.75 111 ARG A N 1
ATOM 843 C CA . ARG A 1 111 ? -0.127 11.648 2.354 1.00 89.75 111 ARG A CA 1
ATOM 844 C C . ARG A 1 111 ? -0.809 11.312 1.044 1.00 89.75 111 ARG A C 1
ATOM 846 O O . ARG A 1 111 ? -0.445 10.351 0.367 1.00 89.75 111 ARG A O 1
ATOM 853 N N . LEU A 1 112 ? -1.788 12.125 0.669 1.00 88.88 112 LEU A N 1
ATOM 854 C CA . LEU A 1 112 ? -2.555 11.896 -0.555 1.00 88.88 112 LEU A CA 1
ATOM 855 C C . LEU A 1 112 ? -1.944 12.585 -1.779 1.00 88.88 112 LEU A C 1
ATOM 857 O O . LEU A 1 112 ? -2.323 12.258 -2.901 1.00 88.88 112 LEU A O 1
ATOM 861 N N . ASP A 1 113 ? -0.993 13.496 -1.564 1.00 86.25 113 ASP A N 1
ATOM 862 C CA . ASP A 1 113 ? -0.390 14.373 -2.571 1.00 86.25 113 ASP A CA 1
ATOM 863 C C . ASP A 1 113 ? 0.950 13.867 -3.136 1.00 86.25 113 ASP A C 1
ATOM 865 O O . ASP A 1 113 ? 1.590 14.577 -3.920 1.00 86.25 113 ASP A O 1
ATOM 869 N N . HIS A 1 114 ? 1.364 12.646 -2.773 1.00 84.38 114 HIS A N 1
ATOM 870 C CA . HIS A 1 114 ? 2.578 12.023 -3.304 1.00 84.38 114 HIS A CA 1
ATOM 871 C C . HIS A 1 114 ? 2.551 11.944 -4.837 1.00 84.38 114 HIS A C 1
ATOM 873 O O . HIS A 1 114 ? 1.608 11.388 -5.406 1.00 84.38 114 HIS A O 1
ATOM 879 N N . PRO A 1 115 ? 3.573 12.466 -5.536 1.00 82.06 115 PRO A N 1
ATOM 880 C CA . PRO A 1 115 ? 3.617 12.414 -6.989 1.00 82.06 115 PRO A CA 1
ATOM 881 C C . PRO A 1 115 ? 3.469 11.024 -7.581 1.00 82.06 115 PRO A C 1
ATOM 883 O O . PRO A 1 115 ? 4.216 10.108 -7.262 1.00 82.06 115 PRO A O 1
ATOM 886 N N . TYR A 1 116 ? 2.501 10.892 -8.491 1.00 78.50 116 TYR A N 1
ATOM 887 C CA . TYR A 1 116 ? 2.153 9.634 -9.152 1.00 78.50 116 TYR A CA 1
ATOM 888 C C . TYR A 1 116 ? 1.778 8.486 -8.207 1.00 78.50 116 TYR A C 1
ATOM 890 O O . TYR A 1 116 ? 1.699 7.336 -8.649 1.00 78.50 116 TYR A O 1
ATOM 898 N N . SER A 1 117 ? 1.506 8.770 -6.931 1.00 81.25 117 SER A N 1
ATOM 899 C CA . SER A 1 117 ? 0.868 7.792 -6.066 1.00 81.25 117 SER A CA 1
ATOM 900 C C . SER A 1 117 ? -0.548 7.514 -6.562 1.00 81.25 117 SER A C 1
ATOM 902 O O . SER A 1 117 ? -1.179 8.321 -7.259 1.00 81.25 117 SER A O 1
ATOM 904 N N . ARG A 1 118 ? -1.085 6.360 -6.168 1.00 77.62 118 ARG A N 1
ATOM 905 C CA . ARG A 1 118 ? -2.455 5.984 -6.516 1.00 77.62 118 ARG A CA 1
ATOM 906 C C . ARG A 1 118 ? -3.474 7.014 -6.024 1.00 77.62 118 ARG A C 1
ATOM 908 O O . ARG A 1 118 ? -4.416 7.312 -6.752 1.00 77.62 118 ARG A O 1
ATOM 915 N N . SER A 1 119 ? -3.273 7.579 -4.831 1.00 81.00 119 SER A N 1
ATOM 916 C CA . SER A 1 119 ? -4.157 8.608 -4.275 1.00 81.00 119 SER A CA 1
ATOM 917 C C . SER A 1 119 ? -4.140 9.888 -5.109 1.00 81.00 119 SER A C 1
ATOM 919 O O . SER A 1 119 ? -5.206 10.388 -5.462 1.00 81.00 119 SER A O 1
ATOM 921 N N . ALA A 1 120 ? -2.958 10.376 -5.495 1.00 81.25 120 ALA A N 1
ATOM 922 C CA . ALA A 1 120 ? -2.832 11.605 -6.274 1.00 81.25 120 ALA A CA 1
ATOM 923 C C . ALA A 1 120 ? -3.466 11.460 -7.665 1.00 81.25 120 ALA A C 1
ATOM 925 O O . ALA A 1 120 ? -4.215 12.336 -8.102 1.00 81.25 120 ALA A O 1
ATOM 926 N N . LEU A 1 121 ? -3.224 10.322 -8.328 1.00 78.56 121 LEU A N 1
ATOM 927 C CA . LEU A 1 121 ? -3.806 10.011 -9.637 1.00 78.56 121 LEU A CA 1
ATOM 928 C C . LEU A 1 121 ? -5.330 9.874 -9.577 1.00 78.56 121 LEU A C 1
ATOM 930 O O . LEU A 1 121 ? -6.028 10.360 -10.461 1.00 78.56 121 LEU A O 1
ATOM 934 N N . GLN A 1 122 ? -5.852 9.217 -8.541 1.00 76.75 122 GLN A N 1
ATOM 935 C CA . GLN A 1 122 ? -7.282 8.947 -8.409 1.00 76.75 122 GLN A CA 1
ATOM 936 C C . GLN A 1 122 ? -8.098 10.185 -8.035 1.00 76.75 122 GLN A C 1
ATOM 938 O O . GLN A 1 122 ? -9.256 10.302 -8.428 1.00 76.75 122 GLN A O 1
ATOM 943 N N . MET A 1 123 ? -7.516 11.089 -7.255 1.00 74.12 123 MET A N 1
ATOM 944 C CA . MET A 1 123 ? -8.217 12.270 -6.761 1.00 74.12 123 MET A CA 1
ATOM 945 C C . MET A 1 123 ? -8.068 13.486 -7.681 1.00 74.12 123 MET A C 1
ATOM 947 O O . MET A 1 123 ? -8.563 14.556 -7.334 1.00 74.12 123 MET A O 1
ATOM 951 N N . GLU A 1 124 ? -7.359 13.347 -8.808 1.00 68.62 124 GLU A N 1
ATOM 952 C CA . GLU A 1 124 ? -6.936 14.471 -9.654 1.00 68.62 124 GLU A CA 1
ATOM 953 C C . GLU A 1 124 ? -6.318 15.612 -8.826 1.00 68.62 124 GLU A C 1
ATOM 955 O O . GLU A 1 124 ? -6.444 16.792 -9.169 1.00 68.62 124 GLU A O 1
ATOM 960 N N . ILE A 1 125 ? -5.653 15.274 -7.710 1.00 61.00 125 ILE A N 1
ATOM 961 C CA . ILE A 1 125 ? -4.967 16.262 -6.883 1.00 61.00 125 ILE A CA 1
ATOM 962 C C . ILE A 1 125 ? -3.786 16.746 -7.715 1.00 61.00 125 ILE A C 1
ATOM 964 O O . ILE A 1 125 ? -2.703 16.164 -7.717 1.00 61.00 125 ILE A O 1
ATOM 968 N N . GLN A 1 126 ? -3.995 17.842 -8.445 1.00 51.03 126 GLN A N 1
ATOM 969 C CA . GLN A 1 126 ? -2.896 18.697 -8.860 1.00 51.03 126 GLN A CA 1
ATOM 970 C C . GLN A 1 126 ? -2.120 19.043 -7.594 1.00 51.03 126 GLN A C 1
ATOM 972 O O . GLN A 1 126 ? -2.763 19.416 -6.618 1.00 51.03 126 GLN A O 1
ATOM 977 N N . HIS A 1 127 ? -0.789 18.918 -7.627 1.00 50.53 127 HIS A N 1
ATOM 978 C CA . HIS A 1 127 ? 0.197 19.210 -6.573 1.00 50.53 127 HIS A CA 1
ATOM 979 C C . HIS A 1 127 ? 0.010 20.554 -5.839 1.00 50.53 127 HIS A C 1
ATOM 981 O O . HIS A 1 127 ? 0.847 21.451 -5.893 1.00 50.53 127 HIS A O 1
ATOM 987 N N . LYS A 1 128 ? -1.110 20.723 -5.151 1.00 39.94 128 LYS A N 1
ATOM 988 C CA . LYS A 1 128 ? -1.499 21.884 -4.369 1.00 39.94 128 LYS A CA 1
ATOM 989 C C . LYS A 1 128 ? -1.617 21.351 -2.953 1.00 39.94 128 LYS A C 1
ATOM 991 O O . LYS A 1 128 ? -2.654 20.813 -2.584 1.00 39.94 128 LYS A O 1
ATOM 996 N N . GLY A 1 129 ? -0.491 21.395 -2.240 1.00 42.47 129 GLY A N 1
ATOM 997 C CA . GLY A 1 129 ? -0.239 20.755 -0.945 1.00 42.47 129 GLY A CA 1
ATOM 998 C C . GLY A 1 129 ? -1.221 21.137 0.161 1.00 42.47 129 GLY A C 1
ATOM 999 O O . GLY A 1 129 ? -0.902 21.948 1.021 1.00 42.47 129 GLY A O 1
ATOM 1000 N N . GLY A 1 130 ? -2.413 20.545 0.131 1.00 46.19 130 GLY A N 1
ATOM 1001 C CA . GLY A 1 130 ? -3.478 20.780 1.105 1.00 46.19 130 GLY A CA 1
ATOM 1002 C C . GLY A 1 130 ? -4.166 19.515 1.618 1.00 46.19 130 GLY A C 1
ATOM 1003 O O . GLY A 1 130 ? -5.085 19.633 2.420 1.00 46.19 130 GLY A O 1
ATOM 1004 N N . ALA A 1 131 ? -3.750 18.317 1.194 1.00 55.31 131 ALA A N 1
ATOM 1005 C CA . ALA A 1 131 ? -4.165 17.097 1.880 1.00 55.31 131 ALA A CA 1
ATOM 1006 C C . ALA A 1 131 ? -3.273 16.930 3.116 1.00 55.31 131 ALA A C 1
ATOM 1008 O O . ALA A 1 131 ? -2.074 16.694 2.977 1.00 55.31 131 ALA A O 1
ATOM 1009 N N . GLY A 1 132 ? -3.846 17.112 4.307 1.00 63.62 132 GLY A N 1
ATOM 1010 C CA . GLY A 1 132 ? -3.126 16.946 5.568 1.00 63.62 132 GLY A CA 1
ATOM 1011 C C . GLY A 1 132 ? -2.475 15.563 5.667 1.00 63.62 132 GLY A C 1
ATOM 1012 O O . GLY A 1 132 ? -3.044 14.561 5.222 1.00 63.62 132 GLY A O 1
ATOM 1013 N N . SER A 1 133 ? -1.270 15.522 6.234 1.00 80.94 133 SER A N 1
ATOM 1014 C CA . SER A 1 133 ? -0.611 14.269 6.598 1.00 80.94 133 SER A CA 1
ATOM 1015 C C . SER A 1 133 ? -1.333 13.651 7.792 1.00 80.94 133 SER A C 1
ATOM 1017 O O . SER A 1 133 ? -1.614 14.346 8.766 1.00 80.94 133 SER A O 1
ATOM 1019 N N . VAL A 1 134 ? -1.588 12.341 7.768 1.00 88.75 134 VAL A N 1
ATOM 1020 C CA . VAL A 1 134 ? -2.156 11.644 8.942 1.00 88.75 134 VAL A CA 1
ATOM 1021 C C . VAL A 1 134 ? -1.121 11.405 10.045 1.00 88.75 134 VAL A C 1
ATOM 1023 O O . VAL A 1 134 ? -1.472 10.925 11.117 1.00 88.75 134 VAL A O 1
ATOM 1026 N N . THR A 1 135 ? 0.151 11.752 9.812 1.00 86.31 135 THR A N 1
ATOM 1027 C CA . THR A 1 135 ? 1.253 11.519 10.760 1.00 86.31 135 THR A CA 1
ATOM 1028 C C . THR A 1 135 ? 1.142 12.350 12.036 1.00 86.31 135 THR A C 1
ATOM 1030 O O . THR A 1 135 ? 1.532 11.872 13.095 1.00 86.31 135 THR A O 1
ATOM 1033 N N . GLU A 1 136 ? 0.576 13.561 11.969 1.00 84.62 136 GLU A N 1
ATOM 1034 C CA . GLU A 1 136 ? 0.441 14.444 13.139 1.00 84.62 136 GLU A CA 1
ATOM 1035 C C . GLU A 1 136 ? -0.386 13.780 14.249 1.00 84.62 136 GLU A C 1
ATOM 1037 O O . GLU A 1 136 ? 0.034 13.756 15.407 1.00 84.62 136 GLU A O 1
ATOM 1042 N N . GLY A 1 137 ? -1.505 13.141 13.886 1.00 84.31 137 GLY A N 1
ATOM 1043 C CA . GLY A 1 137 ? -2.365 12.428 14.833 1.00 84.31 137 GLY A CA 1
ATOM 1044 C C . GLY A 1 137 ? -1.706 11.196 15.463 1.00 84.31 137 GLY A C 1
ATOM 1045 O O . GLY A 1 137 ? -2.087 10.790 16.559 1.00 84.31 137 GLY A O 1
ATOM 1046 N N . LEU A 1 138 ? -0.686 10.613 14.823 1.00 87.50 138 LEU A N 1
ATOM 1047 C CA . LEU A 1 138 ? 0.015 9.447 15.373 1.00 87.50 138 LEU A CA 1
ATOM 1048 C C . LEU A 1 138 ? 0.829 9.808 16.624 1.00 87.50 138 LEU A C 1
ATOM 1050 O O . LEU A 1 138 ? 1.034 8.948 17.474 1.00 87.50 138 LEU A O 1
ATOM 1054 N N . THR A 1 139 ? 1.259 11.069 16.767 1.00 84.12 139 THR A N 1
ATOM 1055 C CA . THR A 1 139 ? 2.038 11.519 17.940 1.00 84.12 139 THR A CA 1
ATOM 1056 C C . THR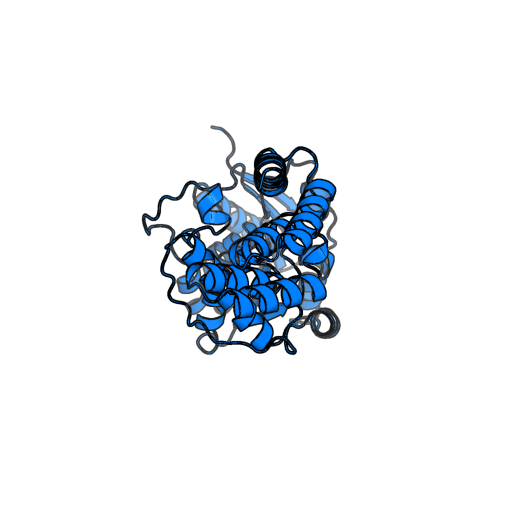 A 1 139 ? 1.181 11.663 19.196 1.00 84.12 139 THR A C 1
ATOM 1058 O O . THR A 1 139 ? 1.690 11.558 20.310 1.00 84.12 139 THR A O 1
ATOM 1061 N N . SER A 1 140 ? -0.117 11.925 19.030 1.00 86.56 140 SER A N 1
ATOM 1062 C CA . SER A 1 140 ? -1.022 12.265 20.129 1.00 86.56 140 SER A CA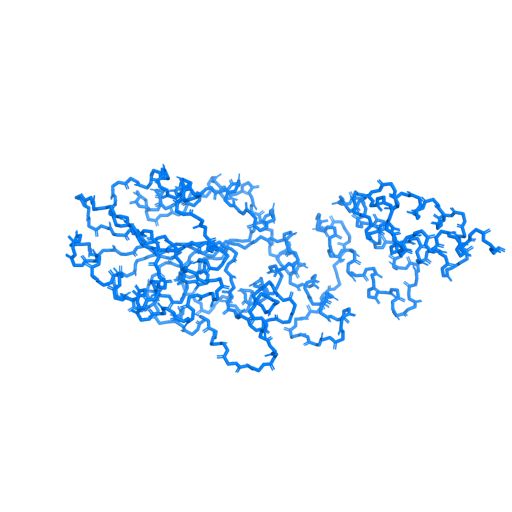 1
ATOM 1063 C C . SER A 1 140 ? -1.800 11.074 20.683 1.00 86.56 140 SER A C 1
ATOM 1065 O O . SER A 1 140 ? -2.467 11.214 21.706 1.00 86.56 140 SER A O 1
ATOM 1067 N N . THR A 1 141 ? -1.761 9.919 20.016 1.00 90.81 141 THR A N 1
ATOM 1068 C CA . THR A 1 141 ? -2.527 8.739 20.431 1.00 90.81 141 THR A CA 1
ATOM 1069 C C . THR A 1 141 ? -1.709 7.806 21.323 1.00 90.81 141 THR A C 1
ATOM 1071 O O . THR A 1 141 ? -0.519 7.586 21.111 1.00 90.81 141 THR A O 1
ATOM 1074 N N . SER A 1 142 ? -2.367 7.224 22.326 1.00 93.75 142 SER A N 1
ATOM 1075 C CA . SER A 1 142 ? -1.819 6.148 23.157 1.00 93.75 142 SER A CA 1
ATOM 1076 C C . SER A 1 142 ? -2.077 4.752 22.581 1.00 93.75 142 SER A C 1
ATOM 1078 O O . SER A 1 142 ? -1.614 3.776 23.166 1.00 93.75 142 SER A O 1
ATOM 1080 N N . ALA A 1 143 ? -2.802 4.646 21.464 1.00 96.50 143 ALA A N 1
ATOM 1081 C CA . ALA A 1 143 ? -3.136 3.378 20.830 1.00 96.50 143 ALA A CA 1
ATOM 1082 C C . ALA A 1 143 ? -1.895 2.650 20.294 1.00 96.50 143 ALA A C 1
ATOM 1084 O O . ALA A 1 143 ? -0.948 3.289 19.833 1.00 96.50 143 ALA A O 1
ATOM 1085 N N . ASP A 1 144 ? -1.947 1.317 20.267 1.00 97.50 144 ASP A N 1
ATOM 1086 C CA . ASP A 1 144 ? -0.980 0.507 19.524 1.00 97.50 144 ASP A CA 1
ATOM 1087 C C . ASP A 1 144 ? -1.208 0.695 18.018 1.00 97.50 144 ASP A C 1
ATOM 1089 O O . ASP A 1 144 ? -2.310 0.476 17.513 1.00 97.50 144 ASP A O 1
ATOM 1093 N N . ILE A 1 145 ? -0.180 1.085 17.269 1.00 96.94 145 ILE A N 1
ATOM 1094 C CA . ILE A 1 145 ? -0.293 1.360 15.834 1.00 96.94 145 ILE A CA 1
ATOM 1095 C C . ILE A 1 145 ? 0.479 0.296 15.066 1.00 96.94 145 ILE A C 1
ATOM 1097 O O . ILE A 1 145 ? 1.701 0.221 15.148 1.00 96.94 145 ILE A O 1
ATOM 1101 N N . HIS A 1 146 ? -0.227 -0.500 14.268 1.00 97.69 146 HIS A N 1
ATOM 1102 C CA . HIS A 1 146 ? 0.360 -1.541 13.433 1.00 97.69 146 HIS A CA 1
ATOM 1103 C C . HIS A 1 146 ? 0.237 -1.180 11.953 1.00 97.69 146 HIS A C 1
ATOM 1105 O O . HIS A 1 146 ? -0.848 -1.228 11.362 1.00 97.69 146 HIS A O 1
ATOM 1111 N N . LEU A 1 147 ? 1.371 -0.839 11.344 1.00 97.25 147 LEU A N 1
ATOM 1112 C CA . LEU A 1 147 ? 1.486 -0.544 9.920 1.00 97.25 147 LEU A CA 1
ATOM 1113 C C . LEU A 1 147 ? 2.013 -1.770 9.181 1.00 97.25 147 LEU A C 1
ATOM 1115 O O . LEU A 1 147 ? 3.035 -2.326 9.563 1.00 97.25 147 LEU A O 1
ATOM 1119 N N . PHE A 1 148 ? 1.357 -2.167 8.097 1.00 97.25 148 PHE A N 1
ATOM 1120 C CA . PHE A 1 148 ? 1.776 -3.296 7.267 1.00 97.25 148 PHE A CA 1
ATOM 1121 C C . PHE A 1 148 ? 2.058 -2.791 5.860 1.00 97.25 148 PHE A C 1
ATOM 1123 O O . PHE A 1 148 ? 1.138 -2.345 5.176 1.00 97.25 148 PHE A O 1
ATOM 1130 N N . LEU A 1 149 ? 3.319 -2.822 5.437 1.00 96.69 149 LEU A N 1
ATOM 1131 C CA . LEU A 1 149 ? 3.782 -2.136 4.231 1.00 96.69 149 LEU A CA 1
ATOM 1132 C C . LEU A 1 149 ? 4.395 -3.126 3.233 1.00 96.69 149 LEU A C 1
ATOM 1134 O O . LEU A 1 149 ? 5.357 -3.812 3.580 1.00 96.69 149 LEU A O 1
ATOM 1138 N N . PRO A 1 150 ? 3.874 -3.217 1.998 1.00 95.31 150 PRO A N 1
ATOM 1139 C CA . PRO A 1 150 ? 4.327 -4.192 1.015 1.00 95.31 150 PRO A CA 1
ATOM 1140 C C . PRO A 1 150 ? 5.531 -3.661 0.224 1.00 95.31 150 PRO A C 1
ATOM 1142 O O . PRO A 1 150 ? 5.430 -2.699 -0.533 1.00 95.31 150 PRO A O 1
ATOM 1145 N N . CYS A 1 151 ? 6.690 -4.303 0.358 1.00 93.31 151 CYS A N 1
ATOM 1146 C CA . CYS A 1 151 ? 7.942 -3.835 -0.244 1.00 93.31 151 CYS A CA 1
ATOM 1147 C C . CYS A 1 151 ? 8.061 -4.101 -1.750 1.00 93.31 151 CYS A C 1
ATOM 1149 O O . CYS A 1 151 ? 8.958 -3.555 -2.396 1.00 93.31 151 CYS A O 1
ATOM 1151 N N . PHE A 1 152 ? 7.200 -4.939 -2.337 1.00 85.62 152 PHE A N 1
ATOM 1152 C CA . PHE A 1 152 ? 7.258 -5.246 -3.772 1.00 85.62 152 PHE A CA 1
ATOM 1153 C C . PHE A 1 152 ? 6.253 -4.447 -4.601 1.00 85.62 152 PHE A C 1
ATOM 1155 O O . PHE A 1 152 ? 6.146 -4.676 -5.810 1.00 85.62 152 PHE A O 1
ATOM 1162 N N . ASP A 1 153 ? 5.566 -3.472 -4.004 1.00 79.19 153 ASP A N 1
ATOM 1163 C CA . ASP A 1 153 ? 4.746 -2.521 -4.744 1.00 79.19 153 ASP A CA 1
ATOM 1164 C C . ASP A 1 153 ? 5.453 -1.178 -4.965 1.00 79.19 153 ASP A C 1
ATOM 1166 O O . ASP A 1 153 ? 5.821 -0.473 -4.031 1.00 79.19 153 ASP A O 1
ATOM 1170 N N . HIS A 1 154 ? 5.616 -0.797 -6.231 1.00 71.06 154 HIS A N 1
ATOM 1171 C CA . HIS A 1 154 ? 6.124 0.525 -6.599 1.00 71.06 154 HIS A CA 1
ATOM 1172 C C . HIS A 1 154 ? 5.213 1.681 -6.167 1.00 71.06 154 HIS A C 1
ATOM 1174 O O . HIS A 1 154 ? 5.724 2.767 -5.910 1.00 71.06 154 HIS A O 1
ATOM 1180 N N . GLN A 1 155 ? 3.894 1.469 -6.092 1.00 73.75 155 GLN A N 1
ATOM 1181 C CA . GLN A 1 155 ? 2.944 2.517 -5.707 1.00 73.75 155 GLN A CA 1
ATOM 1182 C C . GLN A 1 155 ? 3.014 2.811 -4.209 1.00 73.75 155 GLN A C 1
ATOM 1184 O O . GLN A 1 155 ? 2.746 3.939 -3.802 1.00 73.75 155 GLN A O 1
ATOM 1189 N N . ASP A 1 156 ? 3.429 1.828 -3.406 1.00 86.00 156 ASP A N 1
ATOM 1190 C CA . ASP A 1 156 ? 3.601 1.979 -1.960 1.00 86.00 156 ASP A CA 1
ATOM 1191 C C . ASP A 1 156 ? 5.005 2.421 -1.560 1.00 86.00 156 ASP A C 1
ATOM 1193 O O . ASP A 1 156 ? 5.230 2.717 -0.390 1.00 86.00 156 ASP A O 1
ATOM 1197 N N . GLY A 1 157 ? 5.950 2.523 -2.499 1.00 88.94 157 GLY A N 1
ATOM 1198 C CA . GLY A 1 157 ? 7.295 3.008 -2.189 1.00 88.94 157 GLY A CA 1
ATOM 1199 C C . GLY A 1 157 ? 7.285 4.406 -1.553 1.00 88.94 157 GLY A C 1
ATOM 1200 O O . GLY A 1 157 ? 8.096 4.670 -0.672 1.00 88.94 157 GLY A O 1
ATOM 1201 N N . ALA A 1 158 ? 6.319 5.259 -1.916 1.00 89.69 158 ALA A N 1
ATOM 1202 C CA . ALA A 1 158 ? 6.087 6.548 -1.260 1.00 89.69 158 ALA A CA 1
ATOM 1203 C C . ALA A 1 158 ? 5.689 6.385 0.215 1.00 89.69 158 ALA A C 1
ATOM 1205 O O . ALA A 1 158 ? 6.260 7.018 1.097 1.00 89.69 158 ALA A O 1
ATOM 1206 N N . ASN A 1 159 ? 4.753 5.473 0.484 1.00 92.00 159 ASN A N 1
ATOM 1207 C CA . ASN A 1 159 ? 4.275 5.181 1.833 1.00 92.00 159 ASN A CA 1
ATOM 1208 C C . ASN A 1 159 ? 5.378 4.541 2.688 1.00 92.00 159 ASN A C 1
ATOM 1210 O O . ASN A 1 159 ? 5.465 4.795 3.883 1.00 92.00 159 ASN A O 1
ATOM 1214 N N . ILE A 1 160 ? 6.247 3.732 2.078 1.00 93.62 160 ILE A N 1
ATOM 1215 C CA . ILE A 1 160 ? 7.419 3.164 2.748 1.00 93.62 160 ILE A CA 1
ATOM 1216 C C . ILE A 1 160 ? 8.450 4.247 3.062 1.00 93.62 160 ILE A C 1
ATOM 1218 O O . ILE A 1 160 ? 9.027 4.217 4.143 1.00 93.62 160 ILE A O 1
ATOM 1222 N N . ALA A 1 161 ? 8.673 5.205 2.158 1.00 90.94 161 ALA A N 1
ATOM 1223 C CA . ALA A 1 161 ? 9.558 6.336 2.426 1.00 90.94 161 ALA A CA 1
ATOM 1224 C C . ALA A 1 161 ? 9.067 7.161 3.627 1.00 90.94 161 ALA A C 1
ATOM 1226 O O . ALA A 1 161 ? 9.853 7.430 4.532 1.00 90.94 161 ALA A O 1
ATOM 1227 N N . ASP A 1 162 ? 7.768 7.475 3.678 1.00 91.38 162 ASP A N 1
ATOM 1228 C CA . ASP A 1 162 ? 7.167 8.157 4.830 1.00 91.38 162 ASP A CA 1
ATOM 1229 C C . ASP A 1 162 ? 7.310 7.323 6.109 1.00 91.38 162 ASP A C 1
ATOM 1231 O O . ASP A 1 162 ? 7.711 7.844 7.141 1.00 91.38 162 ASP A O 1
ATOM 1235 N N . ALA A 1 163 ? 7.039 6.017 6.049 1.00 93.12 163 ALA A N 1
ATOM 1236 C CA . ALA A 1 163 ? 7.140 5.135 7.209 1.00 93.12 163 ALA A CA 1
ATOM 1237 C C . ALA A 1 163 ? 8.568 5.022 7.764 1.00 93.12 163 ALA A C 1
ATOM 1239 O O . ALA A 1 163 ? 8.748 5.040 8.979 1.00 93.12 163 ALA A O 1
ATOM 1240 N N . LEU A 1 164 ? 9.580 4.961 6.892 1.00 92.50 164 LEU A N 1
ATOM 1241 C CA . LEU A 1 164 ? 10.990 4.978 7.292 1.00 92.50 164 LEU A CA 1
ATOM 1242 C C . LEU A 1 164 ? 11.352 6.271 8.035 1.00 92.50 164 LEU A C 1
ATOM 1244 O O . LEU A 1 164 ? 12.157 6.230 8.959 1.00 92.50 164 LEU A O 1
ATOM 1248 N N . ALA A 1 165 ? 10.745 7.401 7.662 1.00 90.25 165 ALA A N 1
ATOM 1249 C CA . ALA A 1 165 ? 10.943 8.678 8.344 1.00 90.25 165 ALA A CA 1
ATOM 1250 C C . ALA A 1 165 ? 10.241 8.759 9.713 1.00 90.25 165 ALA A C 1
ATOM 1252 O O . ALA A 1 165 ? 10.549 9.658 10.485 1.00 90.25 165 ALA A O 1
ATOM 1253 N N . LEU A 1 166 ? 9.320 7.838 10.019 1.00 88.88 166 LEU A N 1
ATOM 1254 C CA . LEU A 1 166 ? 8.654 7.739 11.324 1.00 88.88 166 LEU A CA 1
ATOM 1255 C C . LEU A 1 166 ? 9.384 6.791 12.292 1.00 88.88 166 LEU A C 1
ATOM 1257 O O . LEU A 1 166 ? 9.028 6.727 13.470 1.00 88.88 166 LEU A O 1
ATOM 1261 N N . GLU A 1 167 ? 10.362 6.003 11.832 1.00 83.12 167 GLU A N 1
ATOM 1262 C CA . GLU A 1 167 ? 11.054 5.044 12.699 1.00 83.12 167 GLU A CA 1
ATOM 1263 C C . GLU A 1 167 ? 11.814 5.747 13.832 1.00 83.12 167 GLU A C 1
ATOM 1265 O O . GLU A 1 167 ? 12.695 6.569 13.602 1.00 83.12 167 GLU A O 1
ATOM 1270 N N . GLY A 1 168 ? 11.512 5.358 15.074 1.00 81.69 168 GLY A N 1
ATOM 1271 C CA . GLY A 1 168 ? 12.188 5.861 16.275 1.00 81.69 168 GLY A CA 1
ATOM 1272 C C . GLY A 1 168 ? 11.482 7.021 16.979 1.00 81.69 168 GLY A C 1
ATOM 1273 O O . GLY A 1 168 ? 11.773 7.263 18.149 1.00 81.69 168 GLY A O 1
ATOM 1274 N N . ASP A 1 169 ? 10.508 7.660 16.331 1.00 81.38 169 ASP A N 1
ATOM 1275 C CA . ASP A 1 169 ? 9.799 8.817 16.893 1.00 81.38 169 ASP A CA 1
ATOM 1276 C C . ASP A 1 169 ? 8.563 8.430 17.728 1.00 81.38 169 ASP A C 1
ATOM 1278 O O . ASP A 1 169 ? 8.062 9.230 18.520 1.00 81.38 169 ASP A O 1
ATOM 1282 N N . TYR A 1 170 ? 8.075 7.190 17.592 1.00 85.19 170 TYR A N 1
ATOM 1283 C CA . TYR A 1 170 ? 6.778 6.766 18.130 1.00 85.19 170 TYR A CA 1
ATOM 1284 C C . TYR A 1 170 ? 6.890 5.447 18.914 1.00 85.19 170 TYR A C 1
ATOM 1286 O O . TYR A 1 170 ? 7.090 4.393 18.308 1.00 85.19 170 TYR A O 1
ATOM 1294 N N . PRO A 1 171 ? 6.717 5.452 20.251 1.00 85.94 171 PRO A N 1
ATOM 1295 C CA . PRO A 1 171 ? 6.906 4.253 21.074 1.00 85.94 171 PRO A CA 1
ATOM 1296 C C . PRO A 1 171 ? 5.844 3.167 20.846 1.00 85.94 171 PRO A C 1
ATOM 1298 O O . PRO A 1 171 ? 6.133 1.990 21.045 1.00 85.94 171 PRO A O 1
ATOM 1301 N N . ASN A 1 172 ? 4.641 3.548 20.404 1.00 92.75 172 ASN A N 1
ATOM 1302 C CA . ASN A 1 172 ? 3.530 2.622 20.160 1.00 92.75 172 ASN A CA 1
ATOM 1303 C C . ASN A 1 172 ? 3.399 2.226 18.679 1.00 92.75 172 ASN A C 1
ATOM 1305 O O . ASN A 1 172 ? 2.423 1.587 18.291 1.00 92.75 172 ASN A O 1
ATOM 1309 N N . LEU A 1 173 ? 4.357 2.624 17.835 1.00 95.25 173 LEU A N 1
ATOM 1310 C CA . LEU A 1 173 ? 4.340 2.348 16.404 1.00 95.25 173 LEU A CA 1
ATOM 1311 C C . LEU A 1 173 ? 5.140 1.086 16.084 1.00 95.25 173 LEU A C 1
ATOM 1313 O O . LEU A 1 173 ? 6.356 1.034 16.254 1.00 95.25 173 LEU A O 1
ATOM 1317 N N . ALA A 1 174 ? 4.455 0.083 15.550 1.00 95.69 174 ALA A N 1
ATOM 1318 C CA . ALA A 1 174 ? 5.052 -1.107 14.974 1.00 95.69 174 ALA A CA 1
ATOM 1319 C C . ALA A 1 174 ? 4.910 -1.070 13.449 1.00 95.69 174 ALA A C 1
ATOM 1321 O O . ALA A 1 174 ? 3.803 -1.110 12.905 1.00 95.69 174 ALA A O 1
ATOM 1322 N N . ILE A 1 175 ? 6.048 -1.024 12.756 1.00 96.56 175 ILE A N 1
ATOM 1323 C CA . ILE A 1 175 ? 6.106 -1.060 11.294 1.00 96.56 175 ILE A CA 1
ATOM 1324 C C . ILE A 1 175 ? 6.501 -2.465 10.843 1.00 96.56 175 ILE A C 1
ATOM 1326 O O . ILE A 1 175 ? 7.549 -2.996 11.208 1.00 96.56 175 ILE A O 1
ATOM 1330 N N . HIS A 1 176 ? 5.639 -3.084 10.045 1.00 97.00 176 HIS A N 1
ATOM 1331 C CA . HIS A 1 176 ? 5.804 -4.423 9.504 1.00 97.00 176 HIS A CA 1
ATOM 1332 C C . HIS A 1 176 ? 6.016 -4.332 7.991 1.00 97.00 176 HIS A C 1
ATOM 1334 O O . HIS A 1 176 ? 5.061 -4.244 7.220 1.00 97.00 176 HIS A O 1
ATOM 1340 N N . TYR A 1 177 ? 7.273 -4.368 7.557 1.00 96.75 177 TYR A N 1
ATOM 1341 C CA . TYR A 1 177 ? 7.614 -4.483 6.140 1.00 96.75 177 TYR A CA 1
ATOM 1342 C C . TYR A 1 177 ? 7.397 -5.917 5.654 1.00 96.75 177 TYR A C 1
ATOM 1344 O O . TYR A 1 177 ? 7.830 -6.867 6.313 1.00 96.75 177 TYR A O 1
ATOM 1352 N N . LEU A 1 178 ? 6.732 -6.080 4.508 1.00 96.00 178 LEU A N 1
ATOM 1353 C CA . LEU A 1 178 ? 6.283 -7.371 3.990 1.00 96.00 178 LEU A CA 1
ATOM 1354 C C . LEU A 1 178 ? 6.782 -7.637 2.560 1.00 96.00 178 LEU A C 1
ATOM 1356 O O . LEU A 1 178 ? 6.688 -6.782 1.683 1.00 96.00 178 LEU A O 1
ATOM 1360 N N . ASN A 1 179 ? 7.253 -8.856 2.300 1.00 93.12 179 ASN A N 1
ATOM 1361 C CA . ASN A 1 179 ? 7.680 -9.379 1.000 1.00 93.12 179 ASN A CA 1
ATOM 1362 C C . ASN A 1 179 ? 6.468 -9.787 0.142 1.00 93.12 179 ASN A C 1
ATOM 1364 O O . ASN A 1 179 ? 6.322 -10.940 -0.265 1.00 93.12 179 ASN A O 1
ATOM 1368 N N . CYS A 1 180 ? 5.568 -8.840 -0.112 1.00 92.06 180 CYS A N 1
ATOM 1369 C CA . CYS A 1 180 ? 4.383 -9.031 -0.944 1.00 92.06 180 CYS A CA 1
ATOM 1370 C C . CYS A 1 180 ? 4.049 -7.765 -1.750 1.00 92.06 180 CYS A C 1
ATOM 1372 O O . CYS A 1 180 ? 4.723 -6.738 -1.641 1.00 92.06 180 CYS A O 1
ATOM 1374 N N . THR A 1 181 ? 3.017 -7.859 -2.589 1.00 90.94 181 THR A N 1
ATOM 1375 C CA . THR A 1 181 ? 2.408 -6.727 -3.308 1.00 90.94 181 THR A CA 1
ATOM 1376 C C . THR A 1 181 ? 1.338 -6.038 -2.447 1.00 90.94 181 THR A C 1
ATOM 1378 O O . THR A 1 181 ? 1.105 -6.452 -1.309 1.00 90.94 181 THR A O 1
ATOM 1381 N N . HIS A 1 182 ? 0.677 -5.000 -2.983 1.00 90.81 182 HIS A N 1
ATOM 1382 C CA . HIS A 1 182 ? -0.372 -4.228 -2.293 1.00 90.81 182 HIS A CA 1
ATOM 1383 C C . HIS A 1 182 ? -1.479 -5.073 -1.643 1.00 90.81 182 HIS A C 1
ATOM 1385 O O . HIS A 1 182 ? -2.043 -4.688 -0.618 1.00 90.81 182 HIS A O 1
ATOM 1391 N N . ASP A 1 183 ? -1.784 -6.242 -2.210 1.00 89.69 183 ASP A N 1
ATOM 1392 C CA . ASP A 1 183 ? -2.873 -7.121 -1.781 1.00 89.69 183 ASP A CA 1
ATOM 1393 C C . ASP A 1 183 ? -2.523 -7.938 -0.521 1.00 89.69 183 ASP A C 1
ATOM 1395 O O . ASP A 1 183 ? -2.718 -9.147 -0.470 1.00 89.69 183 ASP A O 1
ATOM 1399 N N . ILE A 1 184 ? -2.040 -7.288 0.545 1.00 92.56 184 ILE A N 1
ATOM 1400 C CA . ILE A 1 184 ? -1.593 -7.940 1.794 1.00 92.56 184 ILE A CA 1
ATOM 1401 C C . ILE A 1 184 ? -2.637 -8.933 2.332 1.00 92.56 184 ILE A C 1
ATOM 1403 O O . ILE A 1 184 ? -2.287 -10.003 2.825 1.00 92.56 184 ILE A O 1
ATOM 1407 N N . ASN A 1 185 ? -3.928 -8.618 2.190 1.00 89.38 185 ASN A N 1
ATOM 1408 C CA . ASN A 1 185 ? -5.030 -9.459 2.664 1.00 89.38 185 ASN A CA 1
ATOM 1409 C C . ASN A 1 185 ? -5.076 -10.867 2.044 1.00 89.38 185 ASN A C 1
ATOM 1411 O O . ASN A 1 185 ? -5.669 -11.753 2.656 1.00 89.38 185 ASN A O 1
ATOM 1415 N N . THR A 1 186 ? -4.471 -11.106 0.874 1.00 88.81 186 THR A N 1
ATOM 1416 C CA . THR A 1 186 ? -4.392 -12.459 0.288 1.00 88.81 186 THR A CA 1
ATOM 1417 C C . THR A 1 186 ? -3.371 -13.343 0.997 1.00 88.81 186 THR A C 1
ATOM 1419 O O . THR A 1 186 ? -3.443 -14.565 0.893 1.00 88.81 186 THR A O 1
ATOM 1422 N N . HIS A 1 187 ? -2.423 -12.734 1.709 1.00 90.25 187 HIS A N 1
ATOM 1423 C CA . HIS A 1 187 ? -1.351 -13.417 2.430 1.00 90.25 187 HIS A CA 1
ATOM 1424 C C . HIS A 1 187 ? -1.559 -13.388 3.945 1.00 90.25 187 HIS A C 1
ATOM 1426 O O . HIS A 1 187 ? -1.213 -14.343 4.636 1.00 90.25 187 HIS A O 1
ATOM 1432 N N . LEU A 1 188 ? -2.125 -12.295 4.454 1.00 91.88 188 LEU A N 1
ATOM 1433 C CA . LEU A 1 188 ? -2.328 -12.037 5.871 1.00 91.88 188 LEU A CA 1
ATOM 1434 C C . LEU A 1 188 ? -3.718 -11.426 6.087 1.00 91.88 188 LEU A C 1
ATOM 1436 O O . LEU A 1 188 ? -3.857 -10.201 6.072 1.00 91.88 188 LEU A O 1
ATOM 1440 N N . PRO A 1 189 ? -4.772 -12.238 6.265 1.00 91.06 189 PRO A N 1
ATOM 1441 C CA . PRO A 1 189 ? -6.128 -11.723 6.405 1.00 91.06 189 PRO A CA 1
ATOM 1442 C C . PRO A 1 189 ? -6.264 -10.820 7.639 1.00 91.06 189 PRO A C 1
ATOM 1444 O O . PRO A 1 189 ? -6.083 -11.263 8.774 1.00 91.06 189 PRO A O 1
ATOM 1447 N N . LEU A 1 190 ? -6.648 -9.557 7.432 1.00 90.12 190 LEU A N 1
ATOM 1448 C CA . LEU A 1 190 ? -6.845 -8.582 8.513 1.00 90.12 190 LEU A CA 1
ATOM 1449 C C . LEU A 1 190 ? -7.734 -9.086 9.678 1.00 90.12 190 LEU A C 1
ATOM 1451 O O . LEU A 1 190 ? -7.381 -8.850 10.835 1.00 90.12 190 LEU A O 1
ATOM 1455 N N . PRO A 1 191 ? -8.842 -9.822 9.443 1.00 89.75 191 PRO A N 1
ATOM 1456 C CA . PRO A 1 191 ? -9.666 -10.357 10.529 1.00 89.75 191 PRO A CA 1
ATOM 1457 C C . PRO A 1 191 ? -8.919 -11.320 11.453 1.00 89.75 191 PRO A C 1
ATOM 1459 O O . PRO A 1 191 ? -9.170 -11.330 12.656 1.00 89.75 191 PRO A O 1
ATOM 1462 N N . GLU A 1 192 ? -8.000 -12.126 10.914 1.00 90.19 192 GLU A N 1
ATOM 1463 C CA . GLU A 1 192 ? -7.205 -13.065 11.709 1.00 90.19 192 GLU A CA 1
ATOM 1464 C C . GLU A 1 192 ? -6.254 -12.324 12.652 1.00 90.19 192 GLU A C 1
ATOM 1466 O O . GLU A 1 192 ? -6.149 -12.693 13.825 1.00 90.19 192 GLU A O 1
ATOM 1471 N N . LEU A 1 193 ? -5.623 -11.245 12.172 1.00 92.38 193 LEU A N 1
ATOM 1472 C CA . LEU A 1 193 ? -4.773 -10.388 12.999 1.00 92.38 193 LEU A CA 1
ATOM 1473 C C . LEU A 1 193 ? -5.561 -9.718 14.121 1.00 92.38 193 LEU A C 1
ATOM 1475 O O . LEU A 1 193 ? -5.161 -9.810 15.281 1.00 92.38 193 LEU A O 1
ATOM 1479 N N . VAL A 1 194 ? -6.694 -9.092 13.786 1.00 93.69 194 VAL A N 1
ATOM 1480 C CA . VAL A 1 194 ? -7.552 -8.420 14.772 1.00 93.69 194 VAL A CA 1
ATOM 1481 C C . VAL A 1 194 ? -8.027 -9.419 15.823 1.00 93.69 194 VAL A C 1
ATOM 1483 O O . VAL A 1 194 ? -7.949 -9.143 17.013 1.00 93.69 194 VAL A O 1
ATOM 1486 N N . ASN A 1 195 ? -8.440 -10.619 15.415 1.00 93.75 195 ASN A N 1
ATOM 1487 C CA . ASN A 1 195 ? -8.825 -11.683 16.340 1.00 93.75 195 ASN A CA 1
ATOM 1488 C C . ASN A 1 195 ? -7.689 -12.144 17.251 1.00 93.75 195 ASN A C 1
ATOM 1490 O O . ASN A 1 195 ? -7.918 -12.428 18.427 1.00 93.75 195 ASN A O 1
ATOM 1494 N N . SER A 1 196 ? -6.475 -12.270 16.716 1.00 94.19 196 SER A N 1
ATOM 1495 C CA . SER A 1 196 ? -5.308 -12.600 17.530 1.00 94.19 196 SER A CA 1
ATOM 1496 C C . SER A 1 196 ? -5.057 -11.515 18.570 1.00 94.19 196 SER A C 1
ATOM 1498 O O . SER A 1 196 ? -4.938 -11.827 19.753 1.00 94.19 196 SER A O 1
ATOM 1500 N N . TYR A 1 197 ? -5.074 -10.251 18.147 1.00 95.75 197 TYR A N 1
ATOM 1501 C CA . TYR A 1 197 ? -4.874 -9.113 19.031 1.00 95.75 197 TYR A CA 1
ATOM 1502 C C . TYR A 1 197 ? -5.979 -8.998 20.089 1.00 95.75 197 TYR A C 1
ATOM 1504 O O . TYR A 1 197 ? -5.681 -8.814 21.261 1.00 95.75 197 TYR A O 1
ATOM 1512 N N . LEU A 1 198 ? -7.248 -9.208 19.734 1.00 94.94 198 LEU A N 1
ATOM 1513 C CA . LEU A 1 198 ? -8.352 -9.236 20.701 1.00 94.94 198 LEU A CA 1
ATOM 1514 C C . LEU A 1 198 ? -8.138 -10.278 21.811 1.00 94.94 198 LEU A C 1
ATOM 1516 O O . LEU A 1 198 ? -8.543 -10.049 22.948 1.00 94.94 198 LEU A O 1
ATOM 1520 N N . ARG A 1 199 ? -7.498 -11.414 21.499 1.00 94.75 199 ARG A N 1
ATOM 1521 C CA . ARG A 1 199 ? -7.227 -12.487 22.470 1.00 94.75 199 ARG A CA 1
ATOM 1522 C C . ARG A 1 199 ? -5.976 -12.259 23.312 1.00 94.75 199 ARG A C 1
ATOM 1524 O O . ARG A 1 199 ? -5.942 -12.714 24.451 1.00 94.75 199 ARG A O 1
ATOM 1531 N N . THR A 1 200 ? -4.932 -11.656 22.747 1.00 95.12 200 THR A N 1
ATOM 1532 C CA . THR A 1 200 ? -3.588 -11.654 23.358 1.00 95.12 200 THR A CA 1
ATOM 1533 C C . THR A 1 200 ? -2.976 -10.267 23.534 1.00 95.12 200 THR A C 1
ATOM 1535 O O . THR A 1 200 ? -1.896 -10.163 24.113 1.00 95.12 200 THR A O 1
ATOM 1538 N N . SER A 1 201 ? -3.627 -9.224 23.014 1.00 95.06 201 SER A N 1
ATOM 1539 C CA . SER A 1 201 ? -3.079 -7.873 22.824 1.00 95.06 201 SER A CA 1
ATOM 1540 C C . SER A 1 201 ? -1.726 -7.883 22.108 1.00 95.06 201 SER A C 1
ATOM 1542 O O . SER A 1 201 ? -0.846 -7.076 22.393 1.00 95.06 201 SER A O 1
ATOM 1544 N N . ARG A 1 202 ? -1.514 -8.870 21.227 1.00 94.06 202 ARG A N 1
ATOM 1545 C CA . ARG A 1 202 ? -0.278 -9.049 20.467 1.00 94.06 202 ARG A CA 1
ATOM 1546 C C . ARG A 1 202 ? -0.568 -9.497 19.048 1.00 94.06 202 ARG A C 1
ATOM 1548 O O . ARG A 1 202 ? -1.502 -10.252 18.763 1.00 94.06 202 ARG A O 1
ATOM 1555 N N . ILE A 1 203 ? 0.319 -9.069 18.168 1.00 93.62 203 ILE A N 1
ATOM 1556 C CA . ILE A 1 203 ? 0.351 -9.507 16.787 1.00 93.62 203 ILE A CA 1
ATOM 1557 C C . ILE A 1 203 ? 0.950 -10.923 16.706 1.00 93.62 203 ILE A C 1
ATOM 1559 O O . ILE A 1 203 ? 1.964 -11.189 17.356 1.00 93.62 203 ILE A O 1
ATOM 1563 N N . PRO A 1 204 ? 0.337 -11.848 15.944 1.00 93.06 204 PRO A N 1
ATOM 1564 C CA . PRO A 1 204 ? 0.818 -13.217 15.804 1.00 93.06 204 PRO A CA 1
ATOM 1565 C C . PRO A 1 204 ? 2.081 -13.260 14.935 1.00 93.06 204 PRO A C 1
ATOM 1567 O O . PRO A 1 204 ? 2.026 -13.240 13.704 1.00 93.06 204 PRO A O 1
ATOM 1570 N N . GLU A 1 205 ? 3.238 -13.305 15.591 1.00 94.19 205 GLU A N 1
ATOM 1571 C CA . GLU A 1 205 ? 4.555 -13.315 14.944 1.00 94.19 205 GLU A CA 1
ATOM 1572 C C . GLU A 1 205 ? 4.728 -14.487 13.964 1.00 94.19 205 GLU A C 1
ATOM 1574 O O . GLU A 1 205 ? 5.342 -14.326 12.913 1.00 94.19 205 GLU A O 1
ATOM 1579 N N . ASP A 1 206 ? 4.122 -15.643 14.248 1.00 94.12 206 ASP A N 1
ATOM 1580 C CA . ASP A 1 206 ? 4.127 -16.826 13.379 1.00 94.12 206 ASP A CA 1
ATOM 1581 C C . ASP A 1 206 ? 3.470 -16.576 12.012 1.00 94.12 206 ASP A C 1
ATOM 1583 O O . ASP A 1 206 ? 3.824 -17.224 11.027 1.00 94.12 206 ASP A O 1
ATOM 1587 N N . LYS A 1 207 ? 2.540 -15.617 11.935 1.00 92.12 207 LYS A N 1
ATOM 1588 C CA . LYS A 1 207 ? 1.856 -15.232 10.694 1.00 92.12 207 LYS A CA 1
ATOM 1589 C C . LYS A 1 207 ? 2.629 -14.190 9.896 1.00 92.12 207 LYS A C 1
ATOM 1591 O O . LYS A 1 207 ? 2.548 -14.181 8.672 1.00 92.12 207 LYS A O 1
ATOM 1596 N N . ILE A 1 208 ? 3.376 -13.322 10.576 1.00 94.88 208 ILE A N 1
ATOM 1597 C CA . ILE A 1 208 ? 4.135 -12.239 9.936 1.00 94.88 208 ILE A CA 1
ATOM 1598 C C . ILE A 1 208 ? 5.513 -12.703 9.499 1.00 94.88 208 ILE A C 1
ATOM 1600 O O . ILE A 1 208 ? 5.953 -12.330 8.415 1.00 94.88 208 ILE A O 1
ATOM 1604 N N . ALA A 1 209 ? 6.196 -13.510 10.312 1.00 96.00 209 ALA A N 1
ATOM 1605 C CA . ALA A 1 209 ? 7.570 -13.929 10.057 1.00 96.00 209 ALA A CA 1
ATOM 1606 C C . ALA A 1 209 ? 7.798 -14.502 8.641 1.00 96.00 209 ALA A C 1
ATOM 1608 O O . ALA A 1 209 ? 8.788 -14.108 8.024 1.00 96.00 209 ALA A O 1
ATOM 1609 N N . PRO A 1 210 ? 6.899 -15.328 8.059 1.00 95.62 210 PRO A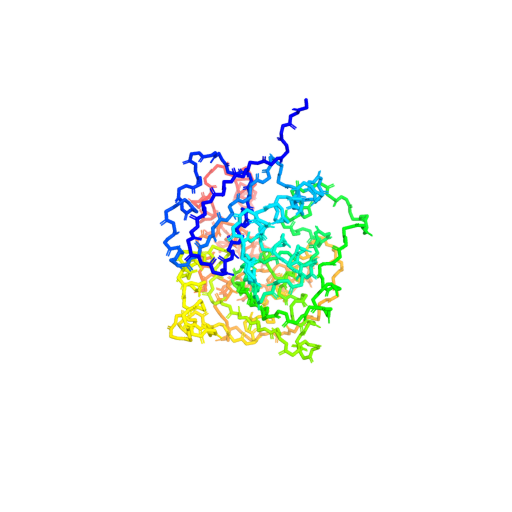 N 1
ATOM 1610 C CA . PRO A 1 210 ? 7.062 -15.830 6.690 1.00 95.62 210 PRO A CA 1
ATOM 1611 C C . PRO A 1 210 ? 7.010 -14.743 5.608 1.00 95.62 210 PRO A C 1
ATOM 1613 O O . PRO A 1 210 ? 7.534 -14.937 4.515 1.00 95.62 210 PRO A O 1
ATOM 1616 N N . LEU A 1 211 ? 6.360 -13.616 5.901 1.00 95.19 211 LEU A N 1
ATOM 1617 C CA . LEU A 1 211 ? 6.213 -12.480 4.997 1.00 95.19 211 LEU A CA 1
ATOM 1618 C C . LEU A 1 211 ? 7.201 -11.360 5.311 1.00 95.19 211 LEU A C 1
ATOM 1620 O O . LEU A 1 211 ? 7.249 -10.403 4.552 1.00 95.19 211 LEU A O 1
ATOM 1624 N N . ARG A 1 212 ? 7.968 -11.422 6.405 1.00 95.56 212 ARG A N 1
ATOM 1625 C CA . ARG A 1 212 ? 8.802 -10.300 6.849 1.00 95.56 212 ARG A CA 1
ATOM 1626 C C . ARG A 1 212 ? 9.836 -9.936 5.782 1.00 95.56 212 ARG A C 1
ATOM 1628 O O . ARG A 1 212 ? 10.681 -10.749 5.411 1.00 95.56 212 ARG A O 1
ATOM 1635 N N . ALA A 1 213 ? 9.771 -8.691 5.328 1.00 93.38 213 ALA A N 1
ATOM 1636 C CA . ALA A 1 213 ? 10.811 -8.065 4.534 1.00 93.38 213 ALA A CA 1
ATOM 1637 C C . ALA A 1 213 ? 11.890 -7.485 5.449 1.00 93.38 213 ALA A C 1
ATOM 1639 O O . ALA A 1 213 ? 11.639 -7.136 6.607 1.00 93.38 213 ALA A O 1
ATOM 1640 N N . SER A 1 214 ? 13.111 -7.396 4.935 1.00 92.44 214 SER A N 1
ATOM 1641 C CA . SER A 1 214 ? 14.189 -6.732 5.658 1.00 92.44 214 SER A CA 1
ATOM 1642 C C . SER A 1 214 ? 14.045 -5.208 5.567 1.00 92.44 214 SER A C 1
ATOM 1644 O O . SER A 1 214 ? 13.426 -4.682 4.642 1.00 92.44 214 SER A O 1
ATOM 1646 N N . LEU A 1 215 ? 14.692 -4.471 6.476 1.00 91.12 215 LEU A N 1
ATOM 1647 C CA . LEU A 1 215 ? 14.801 -3.010 6.351 1.00 91.12 215 LEU A CA 1
ATOM 1648 C C . LEU A 1 215 ? 15.469 -2.608 5.022 1.00 91.12 215 LEU A C 1
ATOM 1650 O O . LEU A 1 215 ? 15.174 -1.568 4.440 1.00 91.12 215 LEU A O 1
ATOM 1654 N N . TYR A 1 216 ? 16.347 -3.468 4.511 1.00 90.25 216 TYR A N 1
ATOM 1655 C CA . TYR A 1 216 ? 16.979 -3.297 3.213 1.00 90.25 216 TYR A CA 1
ATOM 1656 C C . TYR A 1 216 ? 15.963 -3.351 2.057 1.00 90.25 216 TYR A C 1
ATOM 1658 O O . TYR A 1 216 ? 15.989 -2.488 1.181 1.00 90.25 216 TYR A O 1
ATOM 1666 N N . ASP A 1 217 ? 15.019 -4.297 2.083 1.00 90.75 217 ASP A N 1
ATOM 1667 C CA . ASP A 1 217 ? 13.934 -4.377 1.094 1.00 90.75 217 ASP A CA 1
ATOM 1668 C C . ASP A 1 217 ? 13.017 -3.146 1.151 1.00 90.75 217 ASP A C 1
ATOM 1670 O O . ASP A 1 217 ? 12.616 -2.625 0.108 1.00 90.75 217 ASP A O 1
ATOM 1674 N N . ALA A 1 218 ? 12.738 -2.633 2.355 1.00 92.31 218 ALA A N 1
ATOM 1675 C CA . ALA A 1 218 ? 11.962 -1.409 2.540 1.00 92.31 218 ALA A CA 1
ATOM 1676 C C . ALA A 1 218 ? 12.648 -0.195 1.893 1.00 92.31 218 ALA A C 1
ATOM 1678 O O . ALA A 1 218 ? 12.041 0.519 1.093 1.00 92.31 218 ALA A O 1
ATOM 1679 N N . ARG A 1 219 ? 13.947 0.005 2.145 1.00 91.81 219 ARG A N 1
ATOM 1680 C CA . ARG A 1 219 ? 14.692 1.109 1.521 1.00 91.81 219 ARG A CA 1
ATOM 1681 C C . ARG A 1 219 ? 14.789 0.976 -0.000 1.00 91.81 219 ARG A C 1
ATOM 1683 O O . ARG A 1 219 ? 14.765 1.984 -0.712 1.00 91.81 219 ARG A O 1
ATOM 1690 N N . ILE A 1 220 ? 14.854 -0.251 -0.520 1.00 90.44 220 ILE A N 1
ATOM 1691 C CA . ILE A 1 220 ? 14.780 -0.515 -1.962 1.00 90.44 220 ILE A CA 1
ATOM 1692 C C . ILE A 1 220 ? 13.416 -0.125 -2.526 1.00 90.44 220 ILE A C 1
ATOM 1694 O O . ILE A 1 220 ? 13.360 0.490 -3.592 1.00 90.44 220 ILE A O 1
ATOM 1698 N N . ALA A 1 221 ? 12.323 -0.432 -1.829 1.00 91.31 221 ALA A N 1
ATOM 1699 C CA . ALA A 1 221 ? 10.983 -0.024 -2.242 1.00 91.31 221 ALA A CA 1
ATOM 1700 C C . ALA A 1 221 ? 10.849 1.510 -2.293 1.00 91.31 221 ALA A C 1
ATOM 1702 O O . ALA A 1 221 ? 10.417 2.053 -3.312 1.00 91.31 221 ALA A O 1
ATOM 1703 N N . ALA A 1 222 ? 11.331 2.214 -1.264 1.00 91.44 222 ALA A N 1
ATOM 1704 C CA . ALA A 1 222 ? 11.389 3.679 -1.245 1.00 91.44 222 ALA A CA 1
ATOM 1705 C C . ALA A 1 222 ? 12.237 4.241 -2.404 1.00 91.44 222 ALA A C 1
ATOM 1707 O O . ALA A 1 222 ? 11.803 5.125 -3.145 1.00 91.44 222 ALA A O 1
ATOM 1708 N N . SER A 1 223 ? 13.418 3.664 -2.644 1.00 90.06 223 SER A N 1
ATOM 1709 C CA . SER A 1 223 ? 14.289 4.058 -3.763 1.00 90.06 223 SER A CA 1
ATOM 1710 C C . SER A 1 223 ? 13.665 3.778 -5.132 1.00 90.06 223 SER A C 1
ATOM 1712 O O . SER A 1 223 ? 13.905 4.515 -6.088 1.00 90.06 223 SER A O 1
ATOM 1714 N N . THR A 1 224 ? 12.854 2.724 -5.243 1.00 90.69 224 THR A N 1
ATOM 1715 C CA . THR A 1 224 ? 12.109 2.387 -6.463 1.00 90.69 224 THR A CA 1
ATOM 1716 C C . THR A 1 224 ? 11.113 3.492 -6.803 1.00 90.69 224 THR A C 1
ATOM 1718 O O . THR A 1 224 ? 11.056 3.923 -7.954 1.00 90.69 224 THR A O 1
ATOM 1721 N N . TYR A 1 225 ? 10.387 4.003 -5.805 1.00 90.00 225 TYR A N 1
ATOM 1722 C CA . TYR A 1 225 ? 9.508 5.161 -5.971 1.00 90.00 225 TYR A CA 1
ATOM 1723 C C . TYR A 1 225 ? 10.287 6.421 -6.371 1.00 90.00 225 TYR A C 1
ATOM 1725 O O . TYR A 1 225 ? 9.912 7.100 -7.323 1.00 90.00 225 TYR A O 1
ATOM 1733 N N . ALA A 1 226 ? 11.434 6.684 -5.740 1.00 89.06 226 ALA A N 1
ATOM 1734 C CA . ALA A 1 226 ? 12.274 7.827 -6.097 1.00 89.06 226 ALA A CA 1
ATOM 1735 C C . ALA A 1 226 ? 12.752 7.789 -7.559 1.00 89.06 226 ALA A C 1
ATOM 1737 O O . ALA A 1 226 ? 12.719 8.799 -8.267 1.00 89.06 226 ALA A O 1
ATOM 1738 N N . LEU A 1 227 ? 13.175 6.613 -8.034 1.00 89.31 227 LEU A N 1
ATOM 1739 C CA . LEU A 1 227 ? 13.550 6.403 -9.433 1.00 89.31 227 LEU A CA 1
ATOM 1740 C C . LEU A 1 227 ? 12.366 6.611 -10.380 1.00 89.31 227 LEU A C 1
ATOM 1742 O O . LEU A 1 227 ? 12.532 7.232 -11.430 1.00 89.31 227 LEU A O 1
ATOM 1746 N N . TYR A 1 228 ? 11.187 6.124 -9.995 1.00 89.12 228 TYR A N 1
ATOM 1747 C CA . TYR A 1 228 ? 9.957 6.332 -10.744 1.00 89.12 228 TYR A CA 1
ATOM 1748 C C . TYR A 1 228 ? 9.619 7.824 -10.862 1.00 89.12 228 TYR A C 1
ATOM 1750 O O . TYR A 1 228 ? 9.455 8.312 -11.973 1.00 89.12 228 TYR A O 1
ATOM 1758 N N . CYS A 1 229 ? 9.629 8.602 -9.777 1.00 87.56 229 CYS A N 1
ATOM 1759 C CA . CYS A 1 229 ? 9.383 10.049 -9.847 1.00 87.56 229 CYS A CA 1
ATOM 1760 C C . CYS A 1 229 ? 10.395 10.783 -10.742 1.00 87.56 229 CYS A C 1
ATOM 1762 O O . CYS A 1 229 ? 10.010 11.626 -11.558 1.00 87.56 229 CYS A O 1
ATOM 1764 N N . ARG A 1 230 ? 11.683 10.419 -10.659 1.00 88.00 230 ARG A N 1
ATOM 1765 C CA . ARG A 1 230 ? 12.735 10.985 -11.523 1.00 88.00 230 ARG A CA 1
ATOM 1766 C C . ARG A 1 230 ? 12.504 10.691 -12.999 1.00 88.00 230 ARG A C 1
ATOM 1768 O O . ARG A 1 230 ? 12.859 11.521 -13.835 1.00 88.00 230 ARG A O 1
ATOM 1775 N N . GLU A 1 231 ? 11.906 9.548 -13.338 1.00 87.31 231 GLU A N 1
ATOM 1776 C CA . GLU A 1 231 ? 11.549 9.229 -14.722 1.00 87.31 231 GLU A CA 1
ATOM 1777 C C . GLU A 1 231 ? 10.642 10.305 -15.332 1.00 87.31 231 GLU A C 1
ATOM 1779 O O . GLU A 1 231 ? 10.770 10.629 -16.513 1.00 87.31 231 GLU A O 1
ATOM 1784 N N . TYR A 1 232 ? 9.795 10.920 -14.517 1.00 86.69 232 TYR A N 1
ATOM 1785 C CA . TYR A 1 232 ? 8.857 11.953 -14.937 1.00 86.69 232 TYR A CA 1
ATOM 1786 C C . TYR A 1 232 ? 9.308 13.370 -14.552 1.00 86.69 232 TYR A C 1
ATOM 1788 O O . TYR A 1 232 ? 8.517 14.307 -14.597 1.00 86.69 232 TYR A O 1
ATOM 1796 N N . GLY A 1 233 ? 10.587 13.547 -14.199 1.00 87.69 233 GLY A N 1
ATOM 1797 C CA . GLY A 1 233 ? 11.163 14.858 -13.891 1.00 87.69 233 GLY A CA 1
ATOM 1798 C C . GLY A 1 233 ? 10.722 15.442 -12.548 1.00 87.69 233 GLY A C 1
ATOM 1799 O O . GLY A 1 233 ? 10.860 16.645 -12.340 1.00 87.69 233 GLY A O 1
ATOM 1800 N N . ILE A 1 234 ? 10.207 14.614 -11.636 1.00 84.88 234 ILE A N 1
ATOM 1801 C CA . ILE A 1 234 ? 9.786 15.048 -10.306 1.00 84.88 234 ILE A CA 1
ATOM 1802 C C . ILE A 1 234 ? 10.878 14.726 -9.290 1.00 84.88 234 ILE A C 1
ATOM 1804 O O . ILE A 1 234 ? 11.313 13.580 -9.155 1.00 84.88 234 ILE A O 1
ATOM 1808 N N . ALA A 1 235 ? 11.316 15.752 -8.565 1.00 82.62 235 ALA A N 1
ATOM 1809 C CA . ALA A 1 235 ? 12.186 15.586 -7.414 1.00 82.62 235 ALA A CA 1
ATOM 1810 C C . ALA A 1 235 ? 11.356 15.134 -6.207 1.00 82.62 235 ALA A C 1
ATOM 1812 O O . ALA A 1 235 ? 10.354 15.762 -5.871 1.00 82.62 235 ALA A O 1
ATOM 1813 N N . VAL A 1 236 ? 11.793 14.060 -5.557 1.00 82.75 236 VAL A N 1
ATOM 1814 C CA . VAL A 1 236 ? 11.276 13.620 -4.258 1.00 82.75 236 VAL A CA 1
ATOM 1815 C C . VAL A 1 236 ? 12.430 13.543 -3.272 1.00 82.75 236 VAL A C 1
ATOM 1817 O O . VAL A 1 236 ? 13.557 13.222 -3.662 1.00 82.75 236 VAL A O 1
ATOM 1820 N N . ASP A 1 237 ? 12.140 13.851 -2.013 1.00 79.06 237 ASP A N 1
ATOM 1821 C CA . ASP A 1 237 ? 13.112 13.851 -0.921 1.00 79.06 237 ASP A CA 1
ATOM 1822 C C . ASP A 1 237 ? 13.318 12.431 -0.380 1.00 79.06 237 ASP A C 1
ATOM 1824 O O . ASP A 1 237 ? 12.921 12.078 0.725 1.00 79.06 237 ASP A O 1
ATOM 1828 N N . VAL A 1 238 ? 13.846 11.563 -1.239 1.00 74.75 238 VAL A N 1
ATOM 1829 C CA . VAL A 1 238 ? 14.198 10.187 -0.894 1.00 74.75 238 VAL A CA 1
ATOM 1830 C C . VAL A 1 238 ? 15.615 9.958 -1.382 1.00 74.75 238 VAL A C 1
ATOM 1832 O O . VAL A 1 238 ? 15.891 10.029 -2.588 1.00 74.75 238 VAL A O 1
ATOM 1835 N N . GLU A 1 239 ? 16.528 9.704 -0.444 1.00 69.81 239 GLU A N 1
ATOM 1836 C CA . GLU A 1 239 ? 17.911 9.409 -0.789 1.00 69.81 239 GLU A CA 1
ATOM 1837 C C . GLU A 1 239 ? 17.982 8.144 -1.644 1.00 69.81 239 GLU A C 1
ATOM 1839 O O . GLU A 1 239 ? 17.442 7.084 -1.322 1.00 69.81 239 GLU A O 1
ATOM 1844 N N . PHE A 1 240 ? 18.656 8.277 -2.783 1.00 66.00 240 PHE A N 1
ATOM 1845 C CA . PHE A 1 240 ? 18.884 7.161 -3.679 1.00 66.00 240 PHE A CA 1
ATOM 1846 C C . PHE A 1 240 ? 20.175 6.456 -3.277 1.00 66.00 240 PHE A C 1
ATOM 1848 O O . PHE A 1 240 ? 21.270 6.902 -3.626 1.00 66.00 240 PHE A O 1
ATOM 1855 N N . GLU A 1 241 ? 20.044 5.332 -2.586 1.00 69.44 241 GLU A N 1
ATOM 1856 C CA . GLU A 1 241 ? 21.168 4.442 -2.315 1.00 69.44 241 GLU A CA 1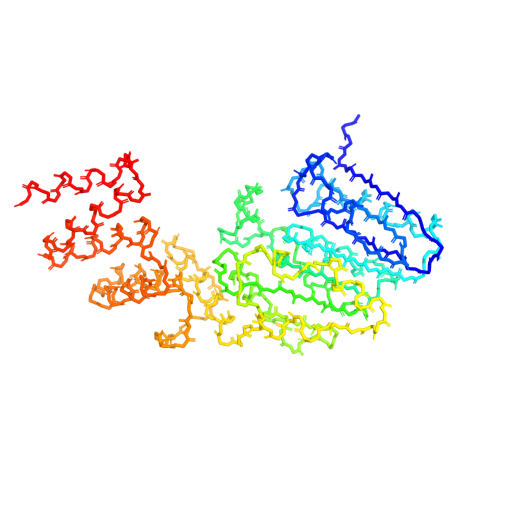
ATOM 1857 C C . GLU A 1 241 ? 21.388 3.469 -3.494 1.00 69.44 241 GLU A C 1
ATOM 1859 O O . GLU A 1 241 ? 20.456 2.944 -4.119 1.00 69.44 241 GLU A O 1
ATOM 1864 N N . HIS A 1 242 ? 22.657 3.217 -3.830 1.00 70.88 242 HIS A N 1
ATOM 1865 C CA . HIS A 1 242 ? 23.009 2.240 -4.857 1.00 70.88 242 HIS A CA 1
ATOM 1866 C C . HIS A 1 242 ? 23.035 0.833 -4.258 1.00 70.88 242 HIS A C 1
ATOM 1868 O O . HIS A 1 242 ? 23.970 0.463 -3.551 1.00 70.88 242 HIS A O 1
ATOM 1874 N N . TYR A 1 243 ? 22.033 0.025 -4.595 1.00 74.44 243 TYR A N 1
ATOM 1875 C CA . TYR A 1 243 ? 21.899 -1.326 -4.065 1.00 74.44 243 TYR A CA 1
ATOM 1876 C C . TYR A 1 243 ? 22.444 -2.395 -5.033 1.00 74.44 243 TYR A C 1
ATOM 1878 O O . TYR A 1 243 ? 22.152 -2.321 -6.237 1.00 74.44 243 TYR A O 1
ATOM 1886 N N . PRO A 1 244 ? 23.241 -3.374 -4.546 1.00 75.81 244 PRO A N 1
ATOM 1887 C CA . PRO A 1 244 ? 23.706 -4.510 -5.345 1.00 75.81 244 PRO A CA 1
ATOM 1888 C C . PRO A 1 244 ? 22.566 -5.458 -5.746 1.00 75.81 244 PRO A C 1
ATOM 1890 O O . PRO A 1 244 ? 21.607 -5.661 -5.004 1.00 75.81 244 PRO A O 1
ATOM 1893 N N . THR A 1 245 ? 22.708 -6.082 -6.918 1.00 68.69 245 THR A N 1
ATOM 1894 C CA . THR A 1 245 ? 21.690 -6.934 -7.563 1.00 68.69 245 THR A CA 1
ATOM 1895 C C . THR A 1 245 ? 21.320 -8.192 -6.778 1.00 68.69 245 THR A C 1
ATOM 1897 O O . THR A 1 245 ? 20.201 -8.693 -6.878 1.00 68.69 245 THR A O 1
ATOM 1900 N N . GLU A 1 246 ? 22.240 -8.696 -5.963 1.00 74.38 246 GLU A N 1
ATOM 1901 C CA . GLU A 1 246 ? 22.097 -9.990 -5.291 1.00 74.38 246 GLU A CA 1
ATOM 1902 C C . GLU A 1 246 ? 21.209 -9.951 -4.044 1.00 74.38 246 GLU A C 1
ATOM 1904 O O . GLU A 1 246 ? 20.823 -10.996 -3.526 1.00 74.38 246 GLU A O 1
ATOM 1909 N N . ARG A 1 247 ? 20.864 -8.757 -3.554 1.00 78.00 247 ARG A N 1
ATOM 1910 C CA . ARG A 1 247 ? 20.238 -8.587 -2.237 1.00 78.00 247 ARG A CA 1
ATOM 1911 C C . ARG A 1 247 ? 18.738 -8.306 -2.261 1.00 78.00 247 ARG A C 1
ATOM 1913 O O . ARG A 1 247 ? 18.163 -8.116 -1.199 1.00 78.00 247 ARG A O 1
ATOM 1920 N N . THR A 1 248 ? 18.098 -8.270 -3.429 1.00 81.19 248 THR A N 1
ATOM 1921 C CA . THR A 1 248 ? 16.642 -8.083 -3.509 1.00 81.19 248 THR A CA 1
ATOM 1922 C C . THR A 1 248 ? 16.006 -8.895 -4.634 1.00 81.19 248 THR A C 1
ATOM 1924 O O . THR A 1 248 ? 16.624 -9.167 -5.667 1.00 81.19 248 THR A O 1
ATOM 1927 N N . ALA A 1 249 ? 14.742 -9.266 -4.432 1.00 84.75 249 ALA A N 1
ATOM 1928 C CA . ALA A 1 249 ? 13.877 -9.861 -5.448 1.00 84.75 249 ALA A CA 1
ATOM 1929 C C . ALA A 1 249 ? 12.973 -8.824 -6.145 1.00 84.75 249 ALA A C 1
ATOM 1931 O O . ALA A 1 249 ? 12.181 -9.183 -7.014 1.00 84.75 249 ALA A O 1
ATOM 1932 N N . ASN A 1 250 ? 13.078 -7.538 -5.794 1.00 87.25 250 ASN A N 1
ATOM 1933 C CA . ASN A 1 250 ? 12.238 -6.497 -6.374 1.00 87.25 250 ASN A CA 1
ATOM 1934 C C . ASN A 1 250 ? 12.696 -6.145 -7.803 1.00 87.25 250 ASN A C 1
ATOM 1936 O O . ASN A 1 250 ? 13.549 -5.282 -8.013 1.00 87.25 250 ASN A O 1
ATOM 1940 N N . TRP A 1 251 ? 12.104 -6.792 -8.810 1.00 91.56 251 TRP A N 1
ATOM 1941 C CA . TRP A 1 251 ? 12.420 -6.521 -10.216 1.00 91.56 251 TRP A CA 1
ATOM 1942 C C . TRP A 1 251 ? 12.138 -5.071 -10.637 1.00 91.56 251 TRP A C 1
ATOM 1944 O O . TRP A 1 251 ? 12.817 -4.551 -11.524 1.00 91.56 251 TRP A O 1
ATOM 1954 N N . ARG A 1 252 ? 11.167 -4.396 -10.000 1.00 91.25 252 ARG A N 1
ATOM 1955 C CA . ARG A 1 252 ? 10.795 -3.012 -10.334 1.00 91.25 252 ARG A CA 1
ATOM 1956 C C . ARG A 1 252 ? 11.912 -2.036 -9.992 1.00 91.25 252 ARG A C 1
ATOM 1958 O O . ARG A 1 252 ? 12.127 -1.095 -10.752 1.00 91.25 252 ARG A O 1
ATOM 1965 N N . TYR A 1 253 ? 12.654 -2.282 -8.911 1.00 91.38 253 TYR A N 1
ATOM 1966 C CA . TYR A 1 253 ? 13.851 -1.504 -8.585 1.00 91.38 253 TYR A CA 1
ATOM 1967 C C . TYR A 1 253 ? 14.842 -1.516 -9.751 1.00 91.38 253 TYR A C 1
ATOM 1969 O O . TYR A 1 253 ? 15.248 -0.462 -10.243 1.00 91.38 253 TYR A O 1
ATOM 1977 N N . PHE A 1 254 ? 15.189 -2.711 -10.237 1.00 92.88 254 PHE A N 1
ATOM 1978 C CA . PHE A 1 254 ? 16.135 -2.872 -11.340 1.00 92.88 254 PHE A CA 1
ATOM 1979 C C . PHE A 1 254 ? 15.611 -2.269 -12.640 1.00 92.88 254 PHE A C 1
ATOM 1981 O O . PHE A 1 254 ? 16.358 -1.593 -13.341 1.00 92.88 254 PHE A O 1
ATOM 1988 N N . TYR A 1 255 ? 14.321 -2.434 -12.923 1.00 94.88 255 TYR A N 1
ATOM 1989 C CA . TYR A 1 255 ? 13.672 -1.829 -14.080 1.00 94.88 255 TYR A CA 1
ATOM 1990 C C . TYR A 1 255 ? 13.773 -0.293 -14.076 1.00 94.88 255 TYR A C 1
ATOM 1992 O O . TYR A 1 255 ? 14.267 0.302 -15.036 1.00 94.88 255 TYR A O 1
ATOM 2000 N N . TRP A 1 256 ? 13.373 0.368 -12.985 1.00 93.44 256 TRP A N 1
ATOM 2001 C CA . TRP A 1 256 ? 13.428 1.831 -12.904 1.00 93.44 256 TRP A CA 1
ATOM 2002 C C . TRP A 1 256 ? 14.866 2.358 -12.862 1.00 93.44 256 TRP A C 1
ATOM 2004 O O . TRP A 1 256 ? 15.171 3.386 -13.472 1.00 93.44 256 TRP A O 1
ATOM 2014 N N . LYS A 1 257 ? 15.783 1.621 -12.225 1.00 92.69 257 LYS A N 1
ATOM 2015 C CA . LYS A 1 257 ? 17.219 1.926 -12.240 1.00 92.69 257 LYS A CA 1
ATOM 2016 C C . LYS A 1 257 ? 17.778 1.850 -13.661 1.00 92.69 257 LYS A C 1
ATOM 2018 O O . LYS A 1 257 ? 18.501 2.754 -14.074 1.00 92.69 257 LYS A O 1
ATOM 2023 N N . ALA A 1 258 ? 17.406 0.822 -14.424 1.00 95.12 258 ALA A N 1
ATOM 2024 C CA . ALA A 1 258 ? 17.811 0.659 -15.816 1.00 95.12 258 ALA A CA 1
ATOM 2025 C C . ALA A 1 258 ? 17.337 1.826 -16.691 1.00 95.12 258 ALA A C 1
ATOM 2027 O O . ALA A 1 258 ? 18.136 2.384 -17.445 1.00 95.12 258 ALA A O 1
ATOM 2028 N N . ARG A 1 259 ? 16.075 2.254 -16.553 1.00 95.00 259 ARG A N 1
ATOM 2029 C CA . ARG A 1 259 ? 15.542 3.416 -17.288 1.00 95.00 259 ARG A CA 1
ATOM 2030 C C . ARG A 1 259 ? 16.281 4.707 -16.962 1.00 95.00 259 ARG A C 1
ATOM 2032 O O . ARG A 1 259 ? 16.661 5.445 -17.871 1.00 95.00 259 ARG A O 1
ATOM 2039 N N . ASN A 1 260 ? 16.548 4.948 -15.681 1.00 92.75 260 ASN A N 1
ATOM 2040 C CA . ASN A 1 260 ? 17.302 6.123 -15.261 1.00 92.75 260 ASN A CA 1
ATOM 2041 C C . ASN A 1 260 ? 18.726 6.124 -15.851 1.00 92.75 260 ASN A C 1
ATOM 2043 O O . ASN A 1 260 ? 19.163 7.130 -16.408 1.00 92.75 260 ASN A O 1
ATOM 2047 N N . LEU A 1 261 ? 19.413 4.976 -15.829 1.00 92.94 261 LEU A N 1
ATOM 2048 C CA . LEU A 1 261 ? 20.737 4.810 -16.439 1.00 92.94 261 LEU A CA 1
ATOM 2049 C C . LEU A 1 261 ? 20.721 5.030 -17.960 1.00 92.94 261 LEU A C 1
ATOM 2051 O O . LEU A 1 261 ? 21.621 5.687 -18.483 1.00 92.94 261 LEU A O 1
ATOM 2055 N N . ALA A 1 262 ? 19.688 4.550 -18.663 1.00 95.12 262 ALA A N 1
ATOM 2056 C CA . ALA A 1 262 ? 19.538 4.770 -20.103 1.00 95.12 262 ALA A CA 1
ATOM 2057 C C . ALA A 1 262 ? 19.437 6.266 -20.441 1.00 95.12 262 ALA A C 1
ATOM 2059 O O . ALA A 1 262 ? 20.123 6.745 -21.343 1.00 95.12 262 ALA A O 1
ATOM 2060 N N . LYS A 1 263 ? 18.663 7.038 -19.666 1.00 92.88 263 LYS A N 1
ATOM 2061 C CA . LYS A 1 263 ? 18.571 8.502 -19.827 1.00 92.88 263 LYS A CA 1
ATOM 2062 C C . LYS A 1 263 ? 19.902 9.214 -19.613 1.00 92.88 263 LYS A C 1
ATOM 2064 O O . LYS A 1 263 ? 20.173 10.216 -20.267 1.00 92.88 263 LYS A O 1
ATOM 2069 N N . MET A 1 264 ? 20.743 8.677 -18.735 1.00 93.25 264 MET A N 1
ATOM 2070 C CA . MET A 1 264 ? 22.103 9.163 -18.495 1.00 93.25 264 MET A CA 1
ATOM 2071 C C . MET A 1 264 ? 23.125 8.675 -19.539 1.00 93.25 264 MET A C 1
ATOM 2073 O O . MET A 1 264 ? 24.318 8.892 -19.344 1.00 93.25 264 MET A O 1
ATOM 2077 N N . GLN A 1 265 ? 22.690 8.001 -20.612 1.00 95.81 265 GLN A N 1
ATOM 2078 C CA . GLN A 1 265 ? 23.549 7.395 -21.642 1.00 95.81 265 GLN A CA 1
ATOM 2079 C C . GLN A 1 265 ? 24.510 6.313 -21.112 1.00 95.81 265 GLN A C 1
ATOM 2081 O O . GLN A 1 265 ? 25.497 5.964 -21.757 1.00 95.81 265 GLN A O 1
ATOM 2086 N N . LYS A 1 266 ? 24.199 5.719 -19.953 1.00 95.75 266 LYS A N 1
ATOM 2087 C CA . LYS A 1 266 ? 24.918 4.572 -19.375 1.00 95.75 266 LYS A CA 1
ATOM 2088 C C . LYS A 1 266 ? 24.284 3.265 -19.850 1.00 95.75 266 LYS A C 1
ATOM 2090 O O . LYS A 1 266 ? 23.628 2.551 -19.090 1.00 95.75 266 LYS A O 1
ATOM 2095 N N . LEU A 1 267 ? 24.373 3.024 -21.159 1.00 96.94 267 LEU A N 1
ATOM 2096 C CA . LEU A 1 267 ? 23.563 2.014 -21.851 1.00 96.94 267 LEU A CA 1
ATOM 2097 C C . LEU A 1 267 ? 23.925 0.572 -21.450 1.00 96.94 267 LEU A C 1
ATOM 2099 O O . LEU A 1 267 ? 23.032 -0.258 -21.302 1.00 96.94 267 LEU A O 1
ATOM 2103 N N . TRP A 1 268 ? 25.201 0.271 -21.191 1.00 96.62 268 TRP A N 1
ATOM 2104 C CA . TRP A 1 268 ? 25.621 -1.067 -20.751 1.00 96.62 268 TRP A CA 1
ATOM 2105 C C . TRP A 1 268 ? 25.160 -1.386 -19.327 1.00 96.62 268 TRP A C 1
ATOM 2107 O O . TRP A 1 268 ? 24.649 -2.474 -19.062 1.00 96.62 268 TRP A O 1
ATOM 2117 N N . GLU A 1 269 ? 25.275 -0.426 -18.411 1.00 94.62 269 GLU A N 1
ATOM 2118 C CA . GLU A 1 269 ? 24.773 -0.559 -17.046 1.00 94.62 269 GLU A CA 1
ATOM 2119 C C . GLU A 1 269 ? 23.245 -0.653 -17.027 1.00 94.62 269 GLU A C 1
ATOM 2121 O O . GLU A 1 269 ? 22.680 -1.403 -16.228 1.00 94.62 269 GLU A O 1
ATOM 2126 N N . SER A 1 270 ? 22.570 0.070 -17.924 1.00 95.94 270 SER A N 1
ATOM 2127 C CA . SER A 1 270 ? 21.128 -0.049 -18.129 1.00 95.94 270 SER A CA 1
ATOM 2128 C C . SER A 1 270 ? 20.737 -1.470 -18.552 1.00 95.94 270 SER A C 1
ATOM 2130 O O . SER A 1 270 ? 19.909 -2.087 -17.884 1.00 95.94 270 SER A O 1
ATOM 2132 N N . ILE A 1 271 ? 21.400 -2.040 -19.567 1.00 97.50 271 ILE A N 1
ATOM 2133 C CA . ILE A 1 271 ? 21.181 -3.429 -20.010 1.00 97.50 271 ILE A CA 1
ATOM 2134 C C . ILE A 1 271 ? 21.378 -4.413 -18.855 1.00 97.50 271 ILE A C 1
ATOM 2136 O O . ILE A 1 271 ? 20.520 -5.265 -18.629 1.00 97.50 271 ILE A O 1
ATOM 2140 N N . HIS A 1 272 ? 22.461 -4.275 -18.085 1.00 95.31 272 HIS A N 1
ATOM 2141 C CA . HIS A 1 272 ? 22.714 -5.144 -16.933 1.00 95.31 272 HIS A CA 1
ATOM 2142 C C . HIS A 1 272 ? 21.560 -5.107 -15.916 1.00 95.31 272 HIS A C 1
ATOM 2144 O O . HIS A 1 272 ? 21.141 -6.147 -15.410 1.00 95.31 272 HIS A O 1
ATOM 2150 N N . ASN A 1 273 ? 20.993 -3.925 -15.654 1.00 94.94 273 ASN A N 1
ATOM 2151 C CA . ASN A 1 273 ? 19.857 -3.792 -14.742 1.00 94.94 273 ASN A CA 1
ATOM 2152 C C . ASN A 1 273 ? 18.541 -4.303 -15.355 1.00 94.94 273 ASN A C 1
ATOM 2154 O O . ASN A 1 273 ? 17.744 -4.897 -14.637 1.00 94.94 273 ASN A O 1
ATOM 2158 N N . PHE A 1 274 ? 18.305 -4.161 -16.661 1.00 97.12 274 PHE A N 1
ATOM 2159 C CA . PHE A 1 274 ? 17.149 -4.802 -17.300 1.00 97.12 274 PHE A CA 1
ATOM 2160 C C . PHE A 1 274 ? 17.230 -6.331 -17.235 1.00 97.12 274 PHE A C 1
ATOM 2162 O O . PHE A 1 274 ? 16.223 -6.978 -16.954 1.00 97.12 274 PHE A O 1
ATOM 2169 N N . ILE A 1 275 ? 18.417 -6.914 -17.426 1.00 95.88 275 ILE A N 1
ATOM 2170 C CA . ILE A 1 275 ? 18.635 -8.359 -17.264 1.00 95.88 275 ILE A CA 1
ATOM 2171 C C . ILE A 1 275 ? 18.336 -8.783 -15.825 1.00 95.88 275 ILE A C 1
ATOM 2173 O O . ILE A 1 275 ? 17.539 -9.698 -15.621 1.00 95.88 275 ILE A O 1
ATOM 2177 N N . ALA A 1 276 ? 18.863 -8.059 -14.833 1.00 94.62 276 ALA A N 1
ATOM 2178 C CA . ALA A 1 276 ? 18.541 -8.314 -13.431 1.00 94.62 276 ALA A CA 1
ATOM 2179 C C . ALA A 1 276 ? 17.026 -8.213 -13.162 1.00 94.62 276 ALA A C 1
ATOM 2181 O O . ALA A 1 276 ? 16.460 -9.065 -12.480 1.00 94.62 276 ALA A O 1
ATOM 2182 N N . ALA A 1 277 ? 16.330 -7.227 -13.738 1.00 95.00 277 ALA A N 1
ATOM 2183 C CA . ALA A 1 277 ? 14.874 -7.131 -13.631 1.00 95.00 277 ALA A CA 1
ATOM 2184 C C . ALA A 1 277 ? 14.179 -8.384 -14.195 1.00 95.00 277 ALA A C 1
ATOM 2186 O O . ALA A 1 277 ? 13.285 -8.934 -13.553 1.00 95.00 277 ALA A O 1
ATOM 2187 N N . MET A 1 278 ? 14.605 -8.878 -15.362 1.00 95.31 278 MET A N 1
ATOM 2188 C CA . MET A 1 278 ? 14.041 -10.087 -15.973 1.00 95.31 278 MET A CA 1
ATOM 2189 C C . MET A 1 278 ? 14.246 -11.337 -15.108 1.00 95.31 278 MET A C 1
ATOM 2191 O O . MET A 1 278 ? 13.285 -12.080 -14.877 1.00 95.31 278 MET A O 1
ATOM 2195 N N . GLU A 1 279 ? 15.462 -11.533 -14.589 1.00 94.25 279 GLU A N 1
ATOM 2196 C CA . GLU A 1 279 ? 15.826 -12.649 -13.703 1.00 94.25 279 GLU A CA 1
ATOM 2197 C C . GLU A 1 279 ? 14.987 -12.674 -12.418 1.00 94.25 279 GLU A C 1
ATOM 2199 O O . GLU A 1 279 ? 14.665 -13.744 -11.905 1.00 94.25 279 GLU A O 1
ATOM 2204 N N . LYS A 1 280 ? 14.585 -11.501 -11.913 1.00 90.31 280 LYS A N 1
ATOM 2205 C CA . LYS A 1 280 ? 13.746 -11.358 -10.712 1.00 90.31 280 LYS A CA 1
ATOM 2206 C C . LYS A 1 280 ? 12.235 -11.346 -10.998 1.00 90.31 280 LYS A C 1
ATOM 2208 O O . LYS A 1 280 ? 11.447 -11.002 -10.123 1.00 90.31 280 LYS A O 1
ATOM 2213 N N . GLY A 1 281 ? 11.816 -11.721 -12.208 1.00 91.25 281 GLY A N 1
ATOM 2214 C CA . GLY A 1 281 ? 10.401 -11.891 -12.572 1.00 91.25 281 GLY A CA 1
ATOM 2215 C C . GLY A 1 281 ? 9.853 -10.868 -13.569 1.00 91.25 281 GLY A C 1
ATOM 2216 O O . GLY A 1 281 ? 8.745 -11.047 -14.069 1.00 91.25 281 GLY A O 1
ATOM 2217 N N . GLY A 1 282 ? 10.630 -9.847 -13.937 1.00 92.50 282 GLY A N 1
ATOM 2218 C CA . GLY A 1 282 ? 10.252 -8.858 -14.951 1.00 92.50 282 GLY A CA 1
ATOM 2219 C C . GLY A 1 282 ? 10.179 -9.407 -16.383 1.00 92.50 282 GLY A C 1
ATOM 2220 O O . GLY A 1 282 ? 9.749 -8.693 -17.281 1.00 92.50 282 GLY A O 1
ATOM 2221 N N . HIS A 1 283 ? 10.571 -10.664 -16.626 1.00 94.62 283 HIS A N 1
ATOM 2222 C CA . HIS A 1 283 ? 10.591 -11.262 -17.969 1.00 94.62 283 HIS A CA 1
ATOM 2223 C C . HIS A 1 283 ? 9.198 -11.383 -18.608 1.00 94.62 283 HIS A C 1
ATOM 2225 O O . HIS A 1 283 ? 9.097 -11.344 -19.831 1.00 94.62 283 HIS A O 1
ATOM 2231 N N . ASN A 1 284 ? 8.135 -11.472 -17.799 1.00 95.00 284 ASN A N 1
ATOM 2232 C CA . ASN A 1 284 ? 6.741 -11.515 -18.263 1.00 95.00 284 ASN A CA 1
ATOM 2233 C C . ASN A 1 284 ? 6.086 -10.127 -18.352 1.00 95.00 284 ASN A C 1
ATOM 2235 O O . ASN A 1 284 ? 4.867 -10.024 -18.473 1.00 95.00 284 ASN A O 1
ATOM 2239 N N . VAL A 1 285 ? 6.870 -9.050 -18.268 1.00 95.38 285 VAL A N 1
ATOM 2240 C CA . VAL A 1 285 ? 6.373 -7.674 -18.344 1.00 95.38 285 VAL A CA 1
ATOM 2241 C C . VAL A 1 285 ? 6.762 -7.085 -19.697 1.00 95.38 285 VAL A C 1
ATOM 2243 O O . VAL A 1 285 ? 7.941 -6.860 -19.965 1.00 95.38 285 VAL A O 1
ATOM 2246 N N . SER A 1 286 ? 5.763 -6.814 -20.545 1.00 96.81 286 SER A N 1
ATOM 2247 C CA . SER A 1 286 ? 5.976 -6.290 -21.907 1.00 96.81 286 SER A CA 1
ATOM 2248 C C . SER A 1 286 ? 6.837 -5.020 -21.915 1.00 96.81 286 SER A C 1
ATOM 2250 O O . SER A 1 286 ? 7.772 -4.907 -22.705 1.00 96.81 286 SER A O 1
ATOM 2252 N N . GLU A 1 287 ? 6.606 -4.107 -20.967 1.00 96.38 287 GLU A N 1
ATOM 2253 C CA . GLU A 1 287 ? 7.360 -2.852 -20.860 1.00 96.38 287 GLU A CA 1
ATOM 2254 C C . GLU A 1 287 ? 8.857 -3.076 -20.568 1.00 96.38 287 GLU A C 1
ATOM 2256 O O . GLU A 1 287 ? 9.704 -2.388 -21.135 1.00 96.38 287 GLU A O 1
ATOM 2261 N N . VAL A 1 288 ? 9.210 -4.082 -19.754 1.00 97.38 288 VAL A N 1
ATOM 2262 C CA . VAL A 1 288 ? 10.615 -4.437 -19.472 1.00 97.38 288 VAL A CA 1
ATOM 2263 C C . VAL A 1 288 ? 11.303 -4.909 -20.755 1.00 97.38 288 VAL A C 1
ATOM 2265 O O . VAL A 1 288 ? 12.394 -4.436 -21.076 1.00 97.38 288 VAL A O 1
ATOM 2268 N N . GLN A 1 289 ? 10.642 -5.790 -21.515 1.00 98.12 289 GLN A N 1
ATOM 2269 C CA . GLN A 1 289 ? 11.142 -6.296 -22.797 1.00 98.12 289 GLN A CA 1
ATOM 2270 C C . GLN A 1 289 ? 11.305 -5.163 -23.820 1.00 98.12 289 GLN A C 1
ATOM 2272 O O . GLN A 1 289 ? 12.341 -5.045 -24.473 1.00 98.12 289 GLN A O 1
ATOM 2277 N N . PHE A 1 290 ? 10.308 -4.282 -23.919 1.00 98.12 290 PHE A N 1
ATOM 2278 C CA . PHE A 1 290 ? 10.315 -3.146 -24.836 1.00 98.12 290 PHE A CA 1
ATOM 2279 C C . PHE A 1 290 ? 11.424 -2.131 -24.517 1.00 98.12 290 PHE A C 1
ATOM 2281 O O . PHE A 1 290 ? 12.120 -1.658 -25.420 1.00 98.12 290 PHE A O 1
ATOM 2288 N N . CYS A 1 291 ? 11.623 -1.786 -23.243 1.00 97.75 291 CYS A N 1
ATOM 2289 C CA . CYS A 1 291 ? 12.679 -0.858 -22.847 1.00 97.75 291 CYS A CA 1
ATOM 2290 C C . CYS A 1 291 ? 14.076 -1.450 -23.078 1.00 97.75 291 CYS A C 1
ATOM 2292 O O . CYS A 1 291 ? 14.929 -0.759 -23.634 1.00 97.75 291 CYS A O 1
ATOM 2294 N N . LEU A 1 292 ? 14.289 -2.730 -22.753 1.00 98.19 292 LEU A N 1
ATOM 2295 C CA . LEU A 1 292 ? 15.546 -3.419 -23.051 1.00 98.19 292 LEU A CA 1
ATOM 2296 C C . LEU A 1 292 ? 15.832 -3.461 -24.560 1.00 98.19 292 LEU A C 1
ATOM 2298 O O . LEU A 1 292 ? 16.955 -3.195 -24.987 1.00 98.19 292 LEU A O 1
ATOM 2302 N N . ALA A 1 293 ? 14.813 -3.726 -25.383 1.00 98.06 293 ALA A N 1
ATOM 2303 C CA . ALA A 1 293 ? 14.940 -3.700 -26.838 1.00 98.06 293 ALA A CA 1
ATOM 2304 C C . ALA A 1 293 ? 15.381 -2.324 -27.363 1.00 98.06 293 ALA A C 1
ATOM 2306 O O . ALA A 1 293 ? 16.254 -2.243 -28.230 1.00 98.06 293 ALA A O 1
ATOM 2307 N N . ASN A 1 294 ? 14.822 -1.237 -26.816 1.00 98.00 294 ASN A N 1
ATOM 2308 C CA . ASN A 1 294 ? 15.264 0.117 -27.146 1.00 98.00 294 ASN A CA 1
ATOM 2309 C C . ASN A 1 294 ? 16.733 0.336 -26.772 1.00 98.00 294 ASN A C 1
ATOM 2311 O O . ASN A 1 294 ? 17.496 0.806 -27.608 1.00 98.00 294 ASN A O 1
ATOM 2315 N N . THR A 1 295 ? 17.159 -0.079 -25.577 1.00 98.00 295 THR A N 1
ATOM 2316 C CA . THR A 1 295 ? 18.558 0.079 -25.157 1.00 98.00 295 THR A CA 1
ATOM 2317 C C . THR A 1 295 ? 19.522 -0.731 -26.030 1.00 98.00 295 THR A C 1
ATOM 2319 O O . THR A 1 295 ? 20.573 -0.216 -26.403 1.00 98.00 295 THR A O 1
ATOM 2322 N N . TYR A 1 296 ? 19.162 -1.957 -26.436 1.00 98.38 296 TYR A N 1
ATOM 2323 C CA . TYR A 1 296 ? 19.959 -2.735 -27.395 1.00 98.38 296 TYR A CA 1
ATOM 2324 C C . TYR A 1 296 ? 20.043 -2.076 -28.772 1.00 98.38 296 TYR A C 1
ATOM 2326 O O . TYR A 1 296 ? 21.110 -2.071 -29.388 1.00 98.38 296 TYR A O 1
ATOM 2334 N N . LYS A 1 297 ? 18.931 -1.515 -29.260 1.00 97.62 297 LYS A N 1
ATOM 2335 C CA . LYS A 1 297 ? 18.895 -0.767 -30.521 1.00 97.62 297 LYS A CA 1
ATOM 2336 C C . LYS A 1 297 ? 19.846 0.431 -30.461 1.00 97.62 297 LYS A C 1
ATOM 2338 O O . LYS A 1 297 ? 20.617 0.624 -31.395 1.00 97.62 297 LYS A O 1
ATOM 2343 N N . ASP A 1 298 ? 19.835 1.176 -29.358 1.00 96.88 298 ASP A N 1
ATOM 2344 C CA . ASP A 1 298 ? 20.641 2.392 -29.190 1.00 96.88 298 ASP A CA 1
ATOM 2345 C C . ASP A 1 298 ? 22.158 2.112 -29.176 1.00 96.88 298 ASP A C 1
ATOM 2347 O O . ASP A 1 298 ? 22.940 2.968 -29.580 1.00 96.88 298 ASP A O 1
ATOM 2351 N N . ILE A 1 299 ? 22.587 0.899 -28.796 1.00 97.44 299 ILE A N 1
ATOM 2352 C CA . ILE A 1 299 ? 23.992 0.453 -28.899 1.00 97.44 299 ILE A CA 1
ATOM 2353 C C . ILE A 1 299 ? 24.309 -0.326 -30.189 1.00 97.44 299 ILE A C 1
ATOM 2355 O O . ILE A 1 299 ? 25.386 -0.908 -30.315 1.00 97.44 299 ILE A O 1
ATOM 2359 N N . GLY A 1 300 ? 23.377 -0.381 -31.145 1.00 96.38 300 GLY A N 1
ATOM 2360 C CA . GLY A 1 300 ? 23.565 -1.053 -32.435 1.00 96.38 300 GLY A CA 1
ATOM 2361 C C . GLY A 1 300 ? 23.428 -2.581 -32.406 1.00 96.38 300 GLY A C 1
ATOM 2362 O O . GLY A 1 300 ? 23.703 -3.242 -33.408 1.00 96.38 300 GLY A O 1
ATOM 2363 N N . MET A 1 301 ? 22.964 -3.179 -31.304 1.00 97.31 301 MET A N 1
ATOM 2364 C CA . MET A 1 301 ? 22.703 -4.622 -31.204 1.00 97.31 301 MET A CA 1
ATOM 2365 C C . MET A 1 301 ? 21.325 -4.981 -31.781 1.00 97.31 301 MET A C 1
ATOM 2367 O O . MET A 1 301 ? 20.435 -5.475 -31.087 1.00 97.31 301 MET A O 1
ATOM 2371 N N . ILE A 1 302 ? 21.151 -4.743 -33.083 1.00 97.12 302 ILE A N 1
ATOM 2372 C CA . ILE A 1 302 ? 19.860 -4.818 -33.785 1.00 97.12 302 ILE A CA 1
ATOM 2373 C C . ILE A 1 302 ? 19.169 -6.182 -33.638 1.00 97.12 302 ILE A C 1
ATOM 2375 O O . ILE A 1 302 ? 17.977 -6.241 -33.343 1.00 97.12 302 ILE A O 1
ATOM 2379 N N . GLN A 1 303 ? 19.903 -7.288 -33.783 1.00 95.75 303 GLN A N 1
ATOM 2380 C CA . GLN A 1 303 ? 19.313 -8.631 -33.684 1.00 95.75 303 GLN A CA 1
ATOM 2381 C C . GLN A 1 303 ? 18.780 -8.937 -32.276 1.00 95.75 303 GLN A C 1
ATOM 2383 O O . GLN A 1 303 ? 17.696 -9.505 -32.139 1.00 95.75 303 GLN A O 1
ATOM 2388 N N . ALA A 1 304 ? 19.498 -8.507 -31.232 1.00 97.12 304 ALA A N 1
ATOM 2389 C CA . ALA A 1 304 ? 19.037 -8.646 -29.852 1.00 97.12 304 ALA A CA 1
ATOM 2390 C C . ALA A 1 304 ? 17.777 -7.800 -29.610 1.00 97.12 304 ALA A C 1
ATOM 2392 O O . ALA A 1 304 ? 16.791 -8.296 -29.064 1.00 97.12 304 ALA A O 1
ATOM 2393 N N . ALA A 1 305 ? 17.770 -6.554 -30.096 1.00 98.06 305 ALA A N 1
ATOM 2394 C CA . ALA A 1 305 ? 16.613 -5.670 -30.005 1.00 98.06 305 ALA A CA 1
ATOM 2395 C C . ALA A 1 305 ? 15.362 -6.269 -30.674 1.00 98.06 305 ALA A C 1
ATOM 2397 O O . ALA A 1 305 ? 14.291 -6.273 -30.072 1.00 98.06 305 ALA A O 1
ATOM 2398 N N . VAL A 1 306 ? 15.489 -6.837 -31.881 1.00 97.19 306 VAL A N 1
ATOM 2399 C CA . VAL A 1 306 ? 14.374 -7.510 -32.578 1.00 97.19 306 VAL A CA 1
ATOM 2400 C C . VAL A 1 306 ? 13.810 -8.670 -31.755 1.00 97.19 306 VAL A C 1
ATOM 2402 O O . VAL A 1 306 ? 12.590 -8.816 -31.674 1.00 97.19 306 VAL A O 1
ATOM 2405 N N . GLY A 1 307 ? 14.672 -9.481 -31.132 1.00 97.25 307 GLY A N 1
ATOM 2406 C CA . GLY A 1 307 ? 14.244 -10.573 -30.255 1.00 97.25 307 GLY A CA 1
ATOM 2407 C C . GLY A 1 307 ? 13.369 -10.078 -29.102 1.00 97.25 307 GLY A C 1
ATOM 2408 O O . GLY A 1 307 ? 12.259 -10.574 -28.911 1.00 97.25 307 GLY A O 1
ATOM 2409 N N . HIS A 1 308 ? 13.825 -9.045 -28.394 1.00 98.12 308 HIS A N 1
ATOM 2410 C CA . HIS A 1 308 ? 13.092 -8.477 -27.262 1.00 98.12 308 HIS A CA 1
ATOM 2411 C C . HIS A 1 308 ? 11.815 -7.730 -27.671 1.00 98.12 308 HIS A C 1
ATOM 2413 O O . HIS A 1 308 ? 10.805 -7.847 -26.981 1.00 98.12 308 HIS A O 1
ATOM 2419 N N . TYR A 1 309 ? 11.789 -7.026 -28.809 1.00 98.25 309 TYR A N 1
ATOM 2420 C CA . TYR A 1 309 ? 10.542 -6.420 -29.289 1.00 98.25 309 TYR A CA 1
ATOM 2421 C C . TYR A 1 309 ? 9.472 -7.459 -29.625 1.00 98.25 309 TYR A C 1
ATOM 2423 O O . TYR A 1 309 ? 8.302 -7.245 -29.319 1.00 98.25 309 TYR A O 1
ATOM 2431 N N . ARG A 1 310 ? 9.853 -8.587 -30.237 1.00 97.44 310 ARG A N 1
ATOM 2432 C CA . ARG A 1 310 ? 8.912 -9.682 -30.519 1.00 97.44 310 ARG A CA 1
ATOM 2433 C C . ARG A 1 310 ? 8.341 -10.277 -29.240 1.00 97.44 310 ARG A C 1
ATOM 2435 O O . ARG A 1 310 ? 7.158 -10.589 -29.196 1.00 97.44 310 ARG A O 1
ATOM 2442 N N . GLU A 1 311 ? 9.160 -10.406 -28.201 1.00 98.00 311 GLU A N 1
ATOM 2443 C CA . GLU A 1 311 ? 8.683 -10.866 -26.898 1.00 98.00 311 GLU A CA 1
ATOM 2444 C C . GLU A 1 311 ? 7.751 -9.839 -26.236 1.00 98.00 311 GLU A C 1
ATOM 2446 O O . GLU A 1 311 ? 6.721 -10.209 -25.676 1.00 98.00 311 GLU A O 1
ATOM 2451 N N . ALA A 1 312 ? 8.052 -8.544 -26.364 1.00 97.94 312 ALA A N 1
ATOM 2452 C CA . ALA A 1 312 ? 7.167 -7.480 -25.901 1.00 97.94 312 ALA A CA 1
ATOM 2453 C C . ALA A 1 312 ? 5.792 -7.521 -26.604 1.00 97.94 312 ALA A C 1
ATOM 2455 O O . ALA A 1 312 ? 4.770 -7.420 -25.923 1.00 97.94 312 ALA A O 1
ATOM 2456 N N . ASP A 1 313 ? 5.763 -7.727 -27.927 1.00 97.88 313 ASP A N 1
ATOM 2457 C CA . ASP A 1 313 ? 4.534 -7.895 -28.724 1.00 97.88 313 ASP A CA 1
ATOM 2458 C C . ASP A 1 313 ? 3.785 -9.179 -28.344 1.00 97.88 313 ASP A C 1
ATOM 2460 O O . ASP A 1 313 ? 2.573 -9.165 -28.167 1.00 97.88 313 ASP A O 1
ATOM 2464 N N . ARG A 1 314 ? 4.498 -10.286 -28.095 1.00 98.06 314 ARG A N 1
ATOM 2465 C CA . ARG A 1 314 ? 3.886 -11.527 -27.594 1.00 98.06 314 ARG A CA 1
ATOM 2466 C C . ARG A 1 314 ? 3.150 -11.308 -26.267 1.00 98.06 314 ARG A C 1
ATOM 2468 O O . ARG A 1 314 ? 2.091 -11.896 -26.052 1.00 98.06 314 ARG A O 1
ATOM 2475 N N . LEU A 1 315 ? 3.726 -10.506 -25.370 1.00 97.19 315 LEU A N 1
ATOM 2476 C CA . LEU A 1 315 ? 3.155 -10.195 -24.056 1.00 97.19 315 LEU A CA 1
ATOM 2477 C C . LEU A 1 315 ? 2.028 -9.152 -24.120 1.00 97.19 315 LEU A C 1
ATOM 2479 O O . LEU A 1 315 ? 1.128 -9.192 -23.285 1.00 97.19 315 LEU A O 1
ATOM 2483 N N . SER A 1 316 ? 2.070 -8.232 -25.086 1.00 97.31 316 SER A N 1
ATOM 2484 C CA . SER A 1 316 ? 1.064 -7.182 -25.295 1.00 97.31 316 SER A CA 1
ATOM 2485 C C . SER A 1 316 ? 0.729 -7.055 -26.786 1.00 97.31 316 SER A C 1
ATOM 2487 O O . SER A 1 316 ? 1.193 -6.124 -27.455 1.00 97.31 316 SER A O 1
ATOM 2489 N N . PRO A 1 317 ? -0.050 -8.005 -27.334 1.00 96.69 317 PRO A N 1
ATOM 2490 C CA . PRO A 1 317 ? -0.272 -8.092 -28.770 1.00 96.69 317 PRO A CA 1
ATOM 2491 C C . PRO A 1 317 ? -1.066 -6.896 -29.286 1.00 96.69 317 PRO A C 1
ATOM 2493 O O . PRO A 1 317 ? -2.071 -6.496 -28.695 1.00 96.69 317 PRO A O 1
ATOM 2496 N N . ASN A 1 318 ? -0.663 -6.394 -30.454 1.00 93.38 318 ASN A N 1
ATOM 2497 C CA . ASN A 1 318 ? -1.253 -5.231 -31.129 1.00 93.38 318 ASN A CA 1
ATOM 2498 C C . ASN A 1 318 ? -0.997 -3.879 -30.445 1.00 93.38 318 ASN A C 1
ATOM 2500 O O . ASN A 1 318 ? -1.702 -2.910 -30.739 1.00 93.38 318 ASN A O 1
ATOM 2504 N N . ASP A 1 319 ? 0.006 -3.775 -29.571 1.00 96.50 319 ASP A N 1
ATOM 2505 C CA . ASP A 1 319 ? 0.438 -2.469 -29.078 1.00 96.50 319 ASP A CA 1
ATOM 2506 C C . ASP A 1 319 ? 1.047 -1.649 -30.239 1.00 96.50 319 ASP A C 1
ATOM 2508 O O . ASP A 1 319 ? 2.076 -2.039 -30.809 1.00 96.50 319 ASP A O 1
ATOM 2512 N N . PRO A 1 320 ? 0.452 -0.502 -30.616 1.00 96.06 320 PRO A N 1
ATOM 2513 C CA . PRO A 1 320 ? 0.911 0.278 -31.763 1.00 96.06 320 PRO A CA 1
ATOM 2514 C C . PRO A 1 320 ? 2.329 0.834 -31.572 1.00 96.06 320 PRO A C 1
ATOM 2516 O O . PRO A 1 320 ? 3.056 1.015 -32.552 1.00 96.06 320 PRO A O 1
ATOM 2519 N N . THR A 1 321 ? 2.746 1.077 -30.328 1.00 96.38 321 THR A N 1
ATOM 2520 C CA . THR A 1 321 ? 4.092 1.547 -29.983 1.00 96.38 321 THR A CA 1
ATOM 2521 C C . THR A 1 321 ? 5.119 0.462 -30.282 1.00 96.38 321 THR A C 1
ATOM 2523 O O . THR A 1 321 ? 6.135 0.729 -30.930 1.00 96.38 321 THR A O 1
ATOM 2526 N N . ILE A 1 322 ? 4.830 -0.777 -29.870 1.00 96.75 322 ILE A N 1
ATOM 2527 C CA . ILE A 1 322 ? 5.705 -1.934 -30.091 1.00 96.75 322 ILE A CA 1
ATOM 2528 C C . ILE A 1 322 ? 5.784 -2.261 -31.585 1.00 96.75 322 ILE A C 1
ATOM 2530 O O . ILE A 1 322 ? 6.880 -2.373 -32.136 1.00 96.75 322 ILE A O 1
ATOM 2534 N N . LEU A 1 323 ? 4.640 -2.325 -32.272 1.00 95.12 323 LEU A N 1
ATOM 2535 C CA . LEU A 1 323 ? 4.585 -2.602 -33.710 1.00 95.12 323 LEU A CA 1
ATOM 2536 C C . LEU A 1 323 ? 5.331 -1.545 -34.535 1.00 95.12 323 LEU A C 1
ATOM 2538 O O . LEU A 1 323 ? 6.054 -1.880 -35.476 1.00 95.12 323 LEU A O 1
ATOM 2542 N N . SER A 1 324 ? 5.195 -0.265 -34.177 1.00 96.19 324 SER A N 1
ATOM 2543 C CA . SER A 1 324 ? 5.949 0.821 -34.808 1.00 96.19 324 SER A CA 1
ATOM 2544 C C . SER A 1 324 ? 7.457 0.645 -34.609 1.00 96.19 324 SER A C 1
ATOM 2546 O O . SER A 1 324 ? 8.221 0.729 -35.573 1.00 96.19 324 SER A O 1
ATOM 2548 N N . ALA A 1 325 ? 7.900 0.317 -33.389 1.00 95.62 325 ALA A N 1
ATOM 2549 C CA . ALA A 1 325 ? 9.311 0.077 -33.097 1.00 95.62 325 ALA A CA 1
ATOM 2550 C C . ALA A 1 325 ? 9.886 -1.109 -33.895 1.00 95.62 325 ALA A C 1
ATOM 2552 O O . ALA A 1 325 ? 10.965 -0.976 -34.477 1.00 95.62 325 ALA A O 1
ATOM 2553 N N . ILE A 1 326 ? 9.143 -2.219 -34.001 1.00 94.62 326 ILE A N 1
ATOM 2554 C CA . ILE A 1 326 ? 9.508 -3.389 -34.821 1.00 94.62 326 ILE A CA 1
ATOM 2555 C C . ILE A 1 326 ? 9.646 -3.002 -36.299 1.00 94.62 326 ILE A C 1
ATOM 2557 O O . ILE A 1 326 ? 10.640 -3.325 -36.949 1.00 94.62 326 ILE A O 1
ATOM 2561 N N . ASN A 1 327 ? 8.666 -2.282 -36.842 1.00 93.56 327 ASN A N 1
ATOM 2562 C CA . ASN A 1 327 ? 8.685 -1.873 -38.245 1.00 93.56 327 ASN A CA 1
ATOM 2563 C C . ASN A 1 327 ? 9.843 -0.921 -38.559 1.00 93.56 327 ASN A C 1
ATOM 2565 O O . ASN A 1 327 ? 10.409 -0.983 -39.650 1.00 93.56 327 ASN A O 1
ATOM 2569 N N . ASN A 1 328 ? 10.193 -0.044 -37.619 1.00 93.81 328 ASN A N 1
ATOM 2570 C CA . ASN A 1 328 ? 11.300 0.889 -37.785 1.00 93.81 328 ASN A CA 1
ATOM 2571 C C . ASN A 1 328 ? 12.651 0.173 -37.766 1.00 93.81 328 ASN A C 1
ATOM 2573 O O . ASN A 1 328 ? 13.508 0.501 -38.579 1.00 93.81 328 ASN A O 1
ATOM 2577 N N . ILE A 1 329 ? 12.835 -0.810 -36.880 1.00 92.88 329 ILE A N 1
ATOM 2578 C CA . ILE A 1 329 ? 14.117 -1.510 -36.753 1.00 92.88 329 ILE A CA 1
ATOM 2579 C C . ILE A 1 329 ? 14.364 -2.515 -37.888 1.00 92.88 329 ILE A C 1
ATOM 2581 O O . ILE A 1 329 ? 15.502 -2.687 -38.298 1.00 92.88 329 ILE A O 1
ATOM 2585 N N . ILE A 1 330 ? 13.320 -3.144 -38.441 1.00 88.88 330 ILE A N 1
ATOM 2586 C CA . ILE A 1 330 ? 13.456 -4.093 -39.567 1.00 88.88 330 ILE A CA 1
ATOM 2587 C C . ILE A 1 330 ? 13.831 -3.385 -40.882 1.00 88.88 330 ILE A C 1
ATOM 2589 O O . ILE A 1 330 ? 14.361 -4.015 -41.794 1.00 88.88 330 ILE A O 1
ATOM 2593 N N . LYS A 1 331 ? 13.544 -2.084 -41.003 1.00 88.19 331 LYS A N 1
ATOM 2594 C CA . LYS A 1 331 ? 13.850 -1.286 -42.201 1.00 88.19 331 LYS A CA 1
ATOM 2595 C C . LYS A 1 331 ? 15.292 -0.759 -42.255 1.00 88.19 331 LYS A C 1
ATOM 2597 O O . LYS A 1 331 ? 15.642 -0.164 -43.272 1.00 88.19 331 LYS A O 1
ATOM 2602 N N . GLN A 1 332 ? 16.066 -0.905 -41.178 1.00 78.38 332 GLN A N 1
ATOM 2603 C CA . GLN A 1 332 ? 17.460 -0.451 -41.068 1.00 78.38 332 GLN A CA 1
ATOM 2604 C C . GLN A 1 332 ? 18.429 -1.547 -41.506 1.00 78.38 332 GLN A C 1
ATOM 2606 O O . GLN A 1 332 ? 19.424 -1.193 -42.172 1.00 78.38 332 GLN A O 1
#

Organism: NCBI:txid47229

Sequence (332 aa):
MKTKIHSLLRPCESDTLVVILAPMNLPASQLPHYRNSEVINASKLLINPANSNFYLDCEAEVKELISSSLVVTQAKRLIICGSSMGGYGALLFGPQFEETVALFSYAPAFRLDHPYSRSALQMEIQHKGGAGSVTEGLTSTSADIHLFLPCFDHQDGANIADALALEGDYPNLAIHYLNCTHDINTHLPLPELVNSYLRTSRIPEDKIAPLRASLYDARIAASTYALYCREYGIAVDVEFEHYPTERTANWRYFYWKARNLAKMQKLWESIHNFIAAMEKGGHNVSEVQFCLANTYKDIGMIQAAVGHYREADRLSPNDPTILSAINNIIKQ

Radius of gyration: 22.51 Å; chains: 1; bounding box: 55×39×68 Å

InterPro domains:
  IPR011990 Tetratricopeptide-like helical domain superfamily [G3DSA:1.25.40.10] (240-331)
  IPR011990 Tetratricopeptide-like helical domain superfamily [SSF48452] (251-329)
  IPR019734 Tetratricopeptide repeat [PS50005] (286-319)
  IPR029058 Alpha/Beta hydrolase fold [G3DSA:3.40.50.1820] (18-184)
  IPR029058 Alpha/Beta hydrolase fold [SSF53474] (53-187)